Protein AF-A0A3N2N3B1-F1 (afdb_monomer_lite)

pLDDT: mean 75.05, std 18.94, range [26.5, 96.56]

Radius of gyration: 24.42 Å; chains: 1; bounding box: 73×41×67 Å

Secondary structure (DSSP, 8-state):
---HHHHHHHHHHHHHHH--TTT----TTTT-SHHHHHHHHHHHH-S-PPPHHHHHHHTTS-HHHHHHHIIIIIGGGHHHHHHHTT------HHHHHHHHHHHHHHHHH--S----HHHHHHHHHHH-S-HHHHHHHHHHHHHHSPP-HHHHHHT-GGGGGG----SSSS---SS-HHHHHHHHHHHHHHHHHTT--HHHHHHHHHHHHHHT--SSTTSGGG-HHHHHHHHHHHHHHHHTHHHHHHHHEEE-TTSTTSTTSPPEEEEPTTHHHH-SSHHHHHHHHHHTT---S-HHHHHHHHHHHHHHHTSSSSEE---TTT---

Sequence (325 aa):
MDSEKDKVTVKAILKRLTNGSNGFNIEQLRFSSAGFSKRYFFGILQKDEVPQKEFNRLINMSPDEMISEIQKKYLGCINSLILLCHTTSDKTPAQEESIVRMILYLASIYGDFAFNTIVFMQHLQRITDELNRREDVLYNLLVQSPLSNWVSFMFCRTHTDIFPIELKRDKRIFLTDEFMDKVQLLCQKKAIESHLSFDNIRTVYSNCCYNFKSDKEGEYDTLPAKKEIDCIMRKYIIEHFSDLLTYLYYKDDRYDRYDSGPIRYGITFPFNVLWDTWSDFITEAQNMGFVFQDTAKLNELGSLYDQCKNGVDSVQFDLKALDKE

Foldseek 3Di:
DDDPVNVVLVVVLVCVVPDPPDDDPPDPPQPVDPVSVVLSVVLSVDPDADDPVNLVVLLPDDLVVSLVCCVPPPVVNLSNLLVSLQDDDDDALSSLLSSLLSLLQSQAVVQPDDRQPQSSLVSLCRNDVDQVVSLVSVVVSLLPGQAHLRQLQCLQQVCCVSPPPVVDPDPDDNHDLVSSLVSLLVNLVRCVVVVHDPVSNLSSLVSNQNSLDDPDPPPSVVDPSNVSSLVSVLVVCLVCVVVCVLVQKDWDCVQVVPVPGFTKMAGDPPNLVNDLALVRSVVVSVVVVRDDDDVVLSVLVRVLNRCNNVHPRIDRHDRPSNDDD

Structure (mmCIF, N/CA/C/O backbone):
data_AF-A0A3N2N3B1-F1
#
_entry.id   AF-A0A3N2N3B1-F1
#
loop_
_atom_site.group_PDB
_atom_site.id
_atom_site.type_symbol
_atom_site.label_atom_id
_atom_site.label_alt_id
_atom_site.label_comp_id
_atom_site.label_asym_id
_atom_site.label_entity_id
_atom_site.label_seq_id
_atom_site.pdbx_PDB_ins_code
_atom_site.Cartn_x
_atom_site.Cartn_y
_atom_site.Cartn_z
_atom_site.occupancy
_atom_site.B_iso_or_equiv
_atom_site.auth_seq_id
_atom_site.auth_comp_id
_atom_site.auth_asym_id
_atom_site.auth_atom_id
_atom_site.pdbx_PDB_model_num
ATOM 1 N N . MET A 1 1 ? -47.243 -2.005 -2.905 1.00 36.91 1 MET A N 1
ATOM 2 C CA . MET A 1 1 ? -47.737 -2.402 -1.570 1.00 36.91 1 MET A CA 1
ATOM 3 C C . MET A 1 1 ? -46.607 -2.161 -0.586 1.00 36.91 1 MET A C 1
ATOM 5 O O . MET A 1 1 ? -45.805 -3.055 -0.364 1.00 36.91 1 MET A O 1
ATOM 9 N N . ASP A 1 2 ? -46.513 -0.933 -0.077 1.00 44.69 2 ASP A N 1
ATOM 10 C CA . ASP A 1 2 ? -45.591 -0.579 1.007 1.00 44.69 2 ASP A CA 1
ATOM 11 C C . ASP A 1 2 ? -46.136 -1.168 2.299 1.00 44.69 2 ASP A C 1
ATOM 13 O O . ASP A 1 2 ? -47.217 -0.769 2.744 1.00 44.69 2 ASP A O 1
ATOM 17 N N . SER A 1 3 ? -45.430 -2.129 2.891 1.00 48.03 3 SER A N 1
ATOM 18 C CA . S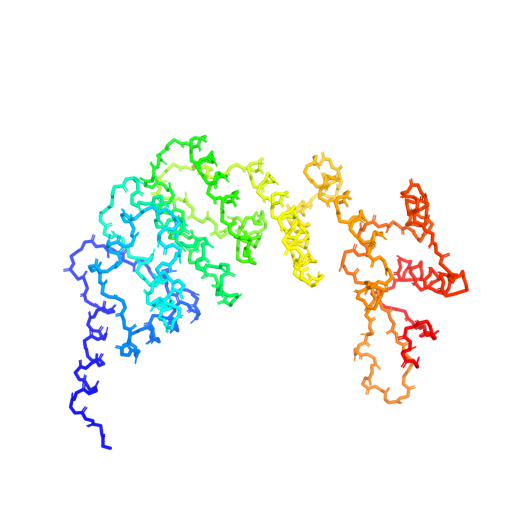ER A 1 3 ? -45.873 -2.685 4.161 1.00 48.03 3 SER A CA 1
ATOM 19 C C . SER A 1 3 ? -45.681 -1.639 5.266 1.00 48.03 3 SER A C 1
ATOM 21 O O . SER A 1 3 ? -44.676 -0.928 5.311 1.00 48.03 3 SER A O 1
ATOM 23 N N . GLU A 1 4 ? -46.633 -1.544 6.195 1.00 47.66 4 GLU A N 1
ATOM 24 C CA . GLU A 1 4 ? -46.544 -0.714 7.410 1.00 47.66 4 GLU A CA 1
ATOM 25 C C . GLU A 1 4 ? -45.197 -0.917 8.144 1.00 47.66 4 GLU A C 1
ATOM 27 O O . GLU A 1 4 ? -44.638 -0.004 8.751 1.00 47.66 4 GLU A O 1
ATOM 32 N N . LYS A 1 5 ? -44.638 -2.125 8.013 1.00 48.56 5 LYS A N 1
ATOM 33 C CA . LYS A 1 5 ? -43.353 -2.564 8.557 1.00 48.56 5 LYS A CA 1
ATOM 34 C C . LYS A 1 5 ? -42.161 -1.824 7.941 1.00 48.56 5 LYS A C 1
ATOM 36 O O . LYS A 1 5 ? -41.247 -1.440 8.669 1.00 48.56 5 LYS A O 1
ATOM 41 N N . ASP A 1 6 ? -42.188 -1.560 6.637 1.00 41.53 6 ASP A N 1
ATOM 42 C CA . ASP A 1 6 ? -41.130 -0.822 5.935 1.00 41.53 6 ASP A CA 1
ATOM 43 C C . ASP A 1 6 ? -41.135 0.654 6.353 1.00 41.53 6 ASP A C 1
ATOM 45 O O . ASP A 1 6 ? -40.087 1.241 6.624 1.00 41.53 6 ASP A O 1
ATOM 49 N N . LYS A 1 7 ? -42.326 1.236 6.545 1.00 41.69 7 LYS A N 1
ATOM 50 C CA . LYS A 1 7 ? -42.491 2.614 7.039 1.00 41.69 7 LYS A CA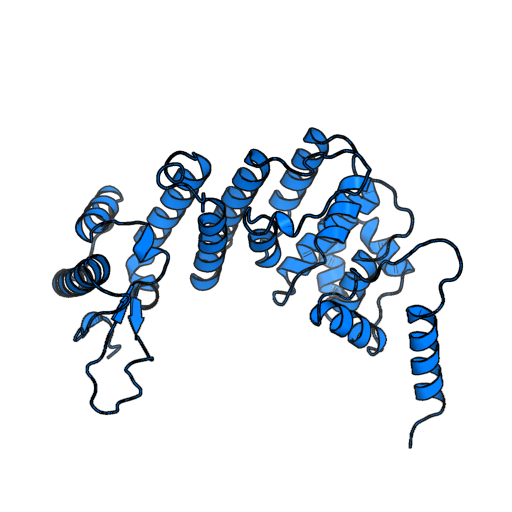 1
ATOM 51 C C . LYS A 1 7 ? -42.027 2.785 8.488 1.00 41.69 7 LYS A C 1
ATOM 53 O O . LYS A 1 7 ? -41.448 3.819 8.824 1.00 41.69 7 LYS A O 1
ATOM 58 N N . VAL A 1 8 ? -42.257 1.789 9.347 1.00 51.66 8 VAL A N 1
ATOM 59 C CA . VAL A 1 8 ? -41.765 1.780 10.737 1.00 51.66 8 VAL A CA 1
ATOM 60 C C . VAL A 1 8 ? -40.239 1.685 10.776 1.00 51.66 8 VAL A C 1
ATOM 62 O O . VAL A 1 8 ? -39.605 2.443 11.511 1.00 51.66 8 VAL A O 1
ATOM 65 N N . THR A 1 9 ? -39.646 0.827 9.943 1.00 52.19 9 THR A N 1
ATOM 66 C CA . THR A 1 9 ? -38.189 0.693 9.803 1.00 52.19 9 THR A CA 1
ATOM 67 C C . THR A 1 9 ? -37.565 2.010 9.341 1.00 52.19 9 THR A C 1
ATOM 69 O O . THR A 1 9 ? -36.700 2.549 10.028 1.00 52.19 9 THR A O 1
ATOM 72 N N . VAL A 1 10 ? -38.082 2.620 8.268 1.00 45.41 10 VAL A N 1
ATOM 73 C CA . VAL A 1 10 ? -37.600 3.919 7.760 1.00 45.41 10 VAL A CA 1
ATOM 74 C C . VAL A 1 10 ? -37.751 5.038 8.796 1.00 45.41 10 VAL A C 1
ATOM 76 O O . VAL A 1 10 ? -36.827 5.826 8.973 1.00 45.41 10 VAL A O 1
ATOM 79 N N . LYS A 1 11 ? -38.857 5.100 9.551 1.00 45.00 11 LYS A N 1
ATOM 80 C CA . LYS A 1 11 ? -39.022 6.086 10.638 1.00 45.00 11 LYS A CA 1
ATOM 81 C C . LYS A 1 11 ? -38.055 5.868 11.804 1.00 45.00 11 LYS A C 1
ATOM 83 O O . LYS A 1 11 ? -37.600 6.847 12.395 1.00 45.00 11 LYS A O 1
ATOM 88 N N . ALA A 1 12 ? -37.735 4.622 12.150 1.00 50.97 12 ALA A N 1
ATOM 89 C CA . ALA A 1 12 ? -36.765 4.312 13.200 1.00 50.97 12 ALA A CA 1
ATOM 90 C C . ALA A 1 12 ? -35.335 4.708 12.790 1.00 50.97 12 ALA A C 1
ATOM 92 O O . ALA A 1 12 ? -34.602 5.273 13.600 1.00 50.97 12 ALA A O 1
ATOM 93 N N . ILE A 1 13 ? -34.980 4.484 11.522 1.00 50.81 13 ILE A N 1
ATOM 94 C CA . ILE A 1 13 ? -33.728 4.934 10.892 1.00 50.81 13 ILE A CA 1
ATOM 95 C C . ILE A 1 13 ? -33.666 6.466 10.886 1.00 50.81 13 ILE A C 1
ATOM 97 O O . ILE A 1 13 ? -32.714 7.050 11.398 1.00 50.81 13 ILE A O 1
ATOM 101 N N . LEU A 1 14 ? -34.764 7.082 10.426 1.00 42.97 14 LEU A N 1
ATOM 102 C CA . LEU A 1 14 ? -35.177 8.479 10.589 1.00 42.97 14 LEU A CA 1
ATOM 103 C C . LEU A 1 14 ? -34.713 9.081 11.916 1.00 42.97 14 LEU A C 1
ATOM 105 O O . LEU A 1 14 ? -33.875 9.972 12.010 1.00 42.97 14 LEU A O 1
ATOM 109 N N . LYS A 1 15 ? -35.283 8.523 12.978 1.00 44.12 15 LYS A N 1
ATOM 110 C CA . LYS A 1 15 ? -35.151 9.016 14.342 1.00 44.12 15 LYS A CA 1
ATOM 111 C C . LYS A 1 15 ? -33.738 8.847 14.912 1.00 44.12 15 LYS A C 1
ATOM 113 O O . LYS A 1 15 ? -33.313 9.713 15.670 1.00 44.12 15 LYS A O 1
ATOM 118 N N . ARG A 1 16 ? -33.008 7.780 14.551 1.00 47.28 16 ARG A N 1
ATOM 119 C CA . ARG A 1 16 ? -31.593 7.582 14.941 1.00 47.28 16 ARG A CA 1
ATOM 120 C C . ARG A 1 16 ? -30.667 8.601 14.276 1.00 47.28 16 ARG A C 1
ATOM 122 O O . ARG A 1 16 ? -29.696 9.020 14.893 1.00 47.28 16 ARG A O 1
ATOM 129 N N . LEU A 1 17 ? -30.987 9.003 13.046 1.00 42.75 17 LEU A N 1
ATOM 130 C CA . LEU A 1 17 ? -30.244 10.012 12.293 1.00 42.75 17 LEU A CA 1
ATOM 131 C C . LEU A 1 17 ? -30.494 11.439 12.796 1.00 42.75 17 LEU A C 1
ATOM 133 O O . LEU A 1 17 ? -29.599 12.272 12.698 1.00 42.75 17 LEU A O 1
ATOM 137 N N . THR A 1 18 ? -31.693 11.733 13.314 1.00 38.84 18 THR A N 1
ATOM 138 C CA . THR A 1 18 ? -32.108 13.120 13.585 1.00 38.84 18 THR A CA 1
ATOM 139 C C . THR A 1 18 ? -32.305 13.477 15.056 1.00 38.84 18 THR A C 1
ATOM 141 O O . THR A 1 18 ? -32.327 14.663 15.360 1.00 38.84 18 THR A O 1
ATOM 144 N N . ASN A 1 19 ? -32.455 12.519 15.980 1.00 32.31 19 ASN A N 1
ATOM 145 C CA . ASN A 1 19 ? -32.748 12.815 17.388 1.00 32.31 19 ASN A CA 1
ATOM 146 C C . ASN A 1 19 ? -31.858 12.034 18.364 1.00 32.31 19 ASN A C 1
ATOM 148 O O . ASN A 1 19 ? -32.218 10.968 18.862 1.00 32.31 19 ASN A O 1
ATOM 152 N N . GLY A 1 20 ? -30.735 12.663 18.707 1.00 31.89 20 GLY A N 1
ATOM 153 C CA . GLY A 1 20 ? -29.986 12.464 19.943 1.00 31.89 20 GLY A CA 1
ATOM 154 C C . GLY A 1 20 ? -29.837 13.797 20.676 1.00 31.89 20 GLY A C 1
ATOM 155 O O . GLY A 1 20 ? -28.727 14.276 20.882 1.00 31.89 20 GLY A O 1
ATOM 156 N N . SER A 1 21 ? -30.955 14.429 21.043 1.00 34.97 21 SER A N 1
ATOM 157 C CA . SER A 1 21 ? -30.978 15.520 22.019 1.00 34.97 21 SER A CA 1
ATOM 158 C C . SER A 1 21 ? -30.614 14.954 23.395 1.00 34.97 21 SER A C 1
ATOM 160 O O . SER A 1 21 ? -31.493 14.553 24.152 1.00 34.97 21 SER A O 1
ATOM 162 N N . ASN A 1 22 ? -29.309 14.806 23.629 1.00 32.44 22 ASN A N 1
ATOM 163 C CA . ASN A 1 22 ? -28.600 14.890 24.906 1.00 32.44 22 ASN A CA 1
ATOM 164 C C . ASN A 1 22 ? -27.098 14.693 24.628 1.00 32.44 22 ASN A C 1
ATOM 166 O O . ASN A 1 22 ? -26.571 13.588 24.699 1.00 32.44 22 ASN A O 1
ATOM 170 N N . GLY A 1 23 ? -26.408 15.791 24.308 1.00 29.89 23 GLY A N 1
ATOM 171 C CA . GLY A 1 23 ? -25.015 15.962 24.730 1.00 29.89 23 GLY A CA 1
ATOM 172 C C . GLY A 1 23 ? -23.875 15.451 23.848 1.00 29.89 23 GLY A C 1
ATOM 173 O O . GLY A 1 23 ? -22.756 15.446 24.343 1.00 29.89 23 GLY A O 1
ATOM 174 N N . PHE A 1 24 ? -24.073 15.101 22.575 1.00 26.50 24 PHE A N 1
ATOM 175 C CA . PHE A 1 24 ? -22.950 15.044 21.627 1.00 26.50 24 PHE A CA 1
ATOM 176 C C . PHE A 1 24 ? -23.334 15.698 20.302 1.00 26.50 24 PHE A C 1
ATOM 178 O O . PHE A 1 24 ? -24.123 15.165 19.525 1.00 26.50 24 PHE A O 1
ATOM 185 N N . ASN A 1 25 ? -22.754 16.875 20.066 1.00 30.77 25 ASN A N 1
ATOM 186 C CA . ASN A 1 25 ? -22.719 17.535 18.769 1.00 30.77 25 ASN A CA 1
ATOM 187 C C . ASN A 1 25 ? -21.998 16.590 17.794 1.00 30.77 25 ASN A C 1
ATOM 189 O O . ASN A 1 25 ? -20.770 16.545 17.744 1.00 30.77 25 ASN A O 1
ATOM 193 N N . ILE A 1 26 ? -22.752 15.785 17.045 1.00 37.00 26 ILE A N 1
ATOM 194 C CA . ILE A 1 26 ? -22.232 15.138 15.842 1.00 37.00 26 ILE A CA 1
ATOM 195 C C . ILE A 1 26 ? -22.179 16.254 14.803 1.00 37.00 26 ILE A C 1
ATOM 197 O O . ILE A 1 26 ? -23.114 16.455 14.031 1.00 37.00 26 ILE A O 1
ATOM 201 N N . GLU A 1 27 ? -21.115 17.055 14.877 1.00 33.03 27 GLU A N 1
ATOM 202 C CA . GLU A 1 27 ? -20.821 18.089 13.896 1.00 33.03 27 GLU A CA 1
ATOM 203 C C . GLU A 1 27 ? -20.928 17.506 12.486 1.00 33.03 27 GLU A C 1
ATOM 205 O O . GLU A 1 27 ? -20.547 16.360 12.218 1.00 33.03 27 GLU A O 1
ATOM 210 N N . GLN A 1 28 ? -21.445 18.344 11.593 1.00 33.09 28 GLN A N 1
ATOM 211 C CA . GLN A 1 28 ? -21.777 18.137 10.181 1.00 33.09 28 GLN A CA 1
ATOM 212 C C . GLN A 1 28 ? -20.641 17.557 9.302 1.00 33.09 28 GLN A C 1
ATOM 214 O O . GLN A 1 28 ? -20.809 17.401 8.097 1.00 33.09 28 GLN A O 1
ATOM 219 N N . LEU A 1 29 ? -19.502 17.183 9.884 1.00 34.59 29 LEU A N 1
ATOM 220 C CA . LEU A 1 29 ? -18.301 16.679 9.224 1.00 34.59 29 LEU A CA 1
ATOM 221 C C . LEU A 1 29 ? -18.256 15.147 9.067 1.00 34.59 29 LEU A C 1
ATOM 223 O O . LEU A 1 29 ? -17.452 14.648 8.280 1.00 34.59 29 LEU A O 1
ATOM 227 N N . ARG A 1 30 ? -19.110 14.370 9.757 1.00 40.94 30 ARG A N 1
ATOM 228 C CA . ARG A 1 30 ? -19.047 12.885 9.720 1.00 40.94 30 ARG A CA 1
ATOM 229 C C . ARG A 1 30 ? -19.786 12.218 8.551 1.00 40.94 30 ARG A C 1
ATOM 231 O O . ARG A 1 30 ? -19.538 11.048 8.281 1.00 40.94 30 ARG A O 1
ATOM 238 N N . PHE A 1 31 ? -20.621 12.954 7.815 1.00 40.06 31 PHE A N 1
ATOM 239 C CA . PHE A 1 31 ? -21.282 12.487 6.582 1.00 40.06 31 PHE A CA 1
ATOM 240 C C . PHE A 1 31 ? -20.632 13.044 5.301 1.00 40.06 31 PHE A C 1
ATOM 242 O O . PHE A 1 31 ? -21.231 13.005 4.230 1.00 40.06 31 PHE A O 1
ATOM 249 N N . SER A 1 32 ? -19.403 13.562 5.393 1.00 37.28 32 SER A N 1
ATOM 250 C CA . SER A 1 32 ? -18.708 14.260 4.299 1.00 37.28 32 SER A CA 1
ATOM 251 C C . SER A 1 32 ? -18.259 13.363 3.138 1.00 37.28 32 SER A C 1
ATOM 253 O O . SER A 1 32 ? -17.857 13.881 2.101 1.00 37.28 32 SER A O 1
ATOM 255 N N . SER A 1 33 ? -18.364 12.032 3.258 1.00 43.69 33 SER A N 1
ATOM 256 C CA . SER A 1 33 ? -18.131 11.122 2.131 1.00 43.69 33 SER A CA 1
ATOM 257 C C . SER A 1 33 ? -19.405 10.374 1.748 1.00 43.69 33 SER A C 1
ATOM 259 O O . SER A 1 33 ? -20.047 9.720 2.576 1.00 43.69 33 SER A O 1
ATOM 261 N N . ALA A 1 34 ? -19.735 10.403 0.454 1.00 40.59 34 ALA A N 1
ATOM 262 C CA . ALA A 1 34 ? -20.830 9.623 -0.122 1.00 40.59 34 ALA A CA 1
ATOM 263 C C . ALA A 1 34 ? -20.726 8.124 0.237 1.00 40.59 34 ALA A C 1
ATOM 265 O O . ALA A 1 34 ? -21.741 7.454 0.420 1.00 40.59 34 ALA A O 1
ATOM 266 N N . GLY A 1 35 ? -19.502 7.612 0.421 1.00 45.25 35 GLY A N 1
ATOM 267 C CA . GLY A 1 35 ? -19.234 6.238 0.846 1.00 45.25 35 GLY A CA 1
ATOM 268 C C . GLY A 1 35 ? -19.636 5.920 2.292 1.00 45.25 35 GLY A C 1
ATOM 269 O O . GLY A 1 35 ? -20.100 4.813 2.554 1.00 45.25 35 GLY A O 1
ATOM 270 N N . PHE A 1 36 ? -19.493 6.846 3.249 1.00 49.19 36 PHE A N 1
ATOM 271 C CA . PHE A 1 36 ? -19.930 6.621 4.637 1.00 49.19 36 PHE A CA 1
ATOM 272 C C . PHE A 1 36 ? -21.457 6.616 4.750 1.00 49.19 36 PHE A C 1
ATOM 274 O O . PHE A 1 36 ? -22.029 5.683 5.309 1.00 49.19 36 PHE A O 1
ATOM 281 N N . SER A 1 37 ? -22.119 7.599 4.137 1.00 49.12 37 SER A N 1
ATOM 282 C CA . SER A 1 37 ? -23.582 7.675 4.100 1.00 49.12 37 SER A CA 1
ATOM 283 C C . SER A 1 37 ? -24.170 6.428 3.440 1.00 49.12 37 SER A C 1
ATOM 285 O O . SER A 1 37 ? -25.040 5.780 4.014 1.00 49.12 37 SER A O 1
ATOM 287 N N . LYS A 1 38 ? -23.621 6.004 2.293 1.00 47.62 38 LYS A N 1
ATOM 288 C CA . LYS A 1 38 ? -24.011 4.758 1.622 1.00 47.62 38 LYS A CA 1
ATOM 289 C C . LYS A 1 38 ? -23.845 3.539 2.544 1.00 47.62 38 LYS A C 1
ATOM 291 O O . LYS A 1 38 ? -24.793 2.780 2.685 1.00 47.62 38 LYS A O 1
ATOM 296 N N . ARG A 1 39 ? -22.707 3.378 3.235 1.00 52.38 39 ARG A N 1
ATOM 297 C CA . ARG A 1 39 ? -22.464 2.272 4.192 1.00 52.38 39 ARG A CA 1
ATOM 298 C C . ARG A 1 39 ? -23.444 2.258 5.363 1.00 52.38 39 ARG A C 1
ATOM 300 O O . ARG A 1 39 ? -23.968 1.200 5.694 1.00 52.38 39 ARG A O 1
ATOM 307 N N . TYR A 1 40 ? -23.722 3.421 5.947 1.00 54.22 40 TYR A N 1
ATOM 308 C CA . TYR A 1 40 ? -24.698 3.559 7.026 1.00 54.22 40 TYR A CA 1
ATOM 309 C C . TYR A 1 40 ? -26.104 3.161 6.559 1.00 54.22 40 TYR A C 1
ATOM 311 O O . TYR A 1 40 ? -26.772 2.376 7.225 1.00 54.22 40 TYR A O 1
ATOM 319 N N . PHE A 1 41 ? -26.524 3.618 5.374 1.00 51.72 41 PHE A N 1
ATOM 320 C CA . PHE A 1 41 ? -27.812 3.243 4.790 1.00 51.72 41 PHE A CA 1
ATOM 321 C C . PHE A 1 41 ? -27.881 1.757 4.402 1.00 51.72 41 PHE A C 1
ATOM 323 O O . PHE A 1 41 ? -28.886 1.118 4.685 1.00 51.72 41 PHE A O 1
ATOM 330 N N . PHE A 1 42 ? -26.834 1.173 3.811 1.00 47.94 42 PHE A N 1
ATOM 331 C CA . PHE A 1 42 ? -26.833 -0.247 3.437 1.00 47.94 42 PHE A CA 1
ATOM 332 C C . PHE A 1 42 ? -26.760 -1.189 4.642 1.00 47.94 42 PHE A C 1
ATOM 334 O O . PHE A 1 42 ? -27.475 -2.185 4.648 1.00 47.94 42 PHE A O 1
ATOM 341 N N . GLY A 1 43 ? -25.959 -0.876 5.666 1.00 52.03 43 GLY A N 1
ATOM 342 C CA . GLY A 1 43 ? -25.874 -1.696 6.880 1.00 52.03 43 GLY A CA 1
ATOM 343 C C . GLY A 1 43 ? -27.205 -1.765 7.626 1.00 52.03 43 GLY A C 1
ATOM 344 O O . GLY A 1 43 ? -27.618 -2.833 8.049 1.00 52.03 43 GLY A O 1
ATOM 345 N N . ILE A 1 44 ? -27.920 -0.643 7.667 1.00 50.81 44 ILE A N 1
ATOM 346 C CA . ILE A 1 44 ? -29.265 -0.537 8.236 1.00 50.81 44 ILE A CA 1
ATOM 347 C C . ILE A 1 44 ? -30.336 -1.292 7.423 1.00 50.81 44 ILE A C 1
ATOM 349 O O . ILE A 1 44 ? -31.361 -1.706 7.967 1.00 50.81 44 ILE A O 1
ATOM 353 N N . LEU A 1 45 ? -30.149 -1.420 6.106 1.00 47.47 45 LEU A N 1
ATOM 354 C CA . LEU A 1 45 ? -31.105 -2.074 5.204 1.00 47.47 45 LEU A CA 1
ATOM 355 C C . LEU A 1 45 ? -30.876 -3.591 5.081 1.00 47.47 45 LEU A C 1
ATOM 357 O O . LEU A 1 45 ? -31.718 -4.286 4.509 1.00 47.47 45 LEU A O 1
ATOM 361 N N . GLN A 1 46 ? -29.767 -4.121 5.606 1.00 50.53 46 GLN A N 1
ATOM 362 C CA . GLN A 1 46 ? -29.467 -5.552 5.592 1.00 50.53 46 GLN A CA 1
ATOM 363 C C . GLN A 1 46 ? -30.025 -6.234 6.850 1.00 50.53 46 GLN A C 1
ATOM 365 O O . GLN A 1 46 ? -29.845 -5.768 7.967 1.00 50.53 46 GLN A O 1
ATOM 370 N N . LYS A 1 47 ? -30.704 -7.375 6.672 1.00 50.19 47 LYS A N 1
ATOM 371 C CA . LYS A 1 47 ? -31.271 -8.196 7.763 1.00 50.19 47 LYS A CA 1
ATOM 372 C C . LYS A 1 47 ? -30.212 -8.900 8.633 1.00 50.19 47 LYS A C 1
ATOM 374 O O . LYS A 1 47 ? -30.585 -9.544 9.608 1.00 50.19 47 LYS A O 1
ATOM 379 N N . ASP A 1 48 ? -28.932 -8.737 8.304 1.00 58.12 48 ASP A N 1
ATOM 380 C CA . ASP A 1 48 ? -27.788 -9.447 8.883 1.00 58.12 48 ASP A CA 1
ATOM 381 C C . ASP A 1 48 ? -26.866 -8.487 9.664 1.00 58.12 48 ASP A C 1
ATOM 383 O O . ASP A 1 48 ? -25.653 -8.437 9.456 1.00 58.12 48 ASP A O 1
ATOM 387 N N . GLU A 1 49 ? -27.444 -7.669 10.550 1.00 71.44 49 GLU A N 1
ATOM 388 C CA . GLU A 1 49 ? -26.671 -6.816 11.461 1.00 71.44 49 GLU A CA 1
ATOM 389 C C . GLU A 1 49 ? -25.981 -7.659 12.549 1.00 71.44 49 GLU A C 1
ATOM 391 O O . GLU A 1 49 ? -26.602 -8.505 13.196 1.00 71.44 49 GLU A O 1
ATOM 396 N N . VAL A 1 50 ? -24.700 -7.385 12.810 1.00 80.88 50 VAL A N 1
ATOM 397 C CA . VAL A 1 50 ? -23.979 -7.938 13.959 1.00 80.88 50 VAL A CA 1
ATOM 398 C C . VAL A 1 50 ? -24.504 -7.268 15.233 1.00 80.88 50 VAL A C 1
ATOM 400 O O . VAL A 1 50 ? -24.419 -6.046 15.369 1.00 80.88 50 VAL A O 1
ATOM 403 N N . PRO A 1 51 ? -25.024 -8.025 16.216 1.00 83.12 51 PRO A N 1
ATOM 404 C CA . PRO A 1 51 ? -25.481 -7.433 17.468 1.00 83.12 51 PRO A CA 1
ATOM 405 C C . PRO A 1 51 ? -24.325 -6.803 18.256 1.00 83.12 51 PRO A C 1
ATOM 407 O O . PRO A 1 51 ? -23.238 -7.374 18.341 1.00 83.12 51 PRO A O 1
ATOM 410 N N . GLN A 1 52 ? -24.581 -5.697 18.968 1.00 82.44 52 GLN A N 1
ATOM 411 C CA . GLN A 1 52 ? -23.580 -5.053 19.840 1.00 82.44 52 GLN A CA 1
ATOM 412 C C . GLN A 1 52 ? -22.955 -6.030 20.852 1.00 82.44 52 GLN A C 1
ATOM 414 O O . GLN A 1 52 ? -21.776 -5.918 21.178 1.00 82.44 52 GLN A O 1
ATOM 419 N N . LYS A 1 53 ? -23.735 -7.001 21.350 1.00 85.44 53 LYS A N 1
ATOM 420 C CA . LYS A 1 53 ? -23.245 -8.052 22.255 1.00 85.44 53 LYS A CA 1
ATOM 421 C C . LYS A 1 53 ? -22.190 -8.938 21.583 1.00 85.44 53 LYS A C 1
ATOM 423 O O . LYS A 1 53 ? -21.195 -9.261 22.222 1.00 85.44 53 LYS A O 1
ATOM 428 N N . GLU A 1 54 ? -22.389 -9.293 20.316 1.00 90.94 54 GLU A N 1
ATOM 429 C CA . GLU A 1 54 ? -21.427 -10.087 19.546 1.00 90.94 54 GLU A CA 1
ATOM 430 C C . GLU A 1 54 ? -20.181 -9.276 19.203 1.00 90.94 54 GLU A C 1
ATOM 432 O O . GLU A 1 54 ? -19.072 -9.774 19.358 1.00 90.94 54 GLU A O 1
ATOM 437 N N . PHE A 1 55 ? -20.331 -8.001 18.843 1.00 91.06 55 PHE A N 1
ATOM 438 C CA . PHE A 1 55 ? -19.180 -7.117 18.664 1.00 91.06 55 PHE A CA 1
ATOM 439 C C . PHE A 1 55 ? -18.365 -6.963 19.952 1.00 91.06 55 PHE A C 1
ATOM 441 O O . PHE A 1 55 ? -17.148 -7.124 19.940 1.00 91.06 55 PHE A O 1
ATOM 448 N N . ASN A 1 56 ? -19.035 -6.740 21.087 1.00 91.19 56 ASN A N 1
ATOM 449 C CA . ASN A 1 56 ? -18.374 -6.703 22.388 1.00 91.19 56 ASN A CA 1
ATOM 450 C C . ASN A 1 56 ? -17.686 -8.042 22.707 1.00 91.19 56 ASN A C 1
ATOM 452 O O . ASN A 1 56 ? -16.629 -8.036 23.325 1.00 91.19 56 ASN A O 1
ATOM 456 N N . ARG A 1 57 ? -18.244 -9.187 22.293 1.00 94.69 57 ARG A N 1
ATOM 457 C CA . ARG A 1 57 ? -17.572 -10.489 22.423 1.00 94.69 57 ARG A CA 1
ATOM 458 C C . ARG A 1 57 ? -16.282 -10.520 21.597 1.00 94.69 57 ARG A C 1
ATOM 460 O O . ARG A 1 57 ? -15.252 -10.889 22.145 1.00 94.69 57 ARG A O 1
ATOM 467 N N . LEU A 1 58 ? -16.331 -10.098 20.331 1.00 94.94 58 LEU A N 1
ATOM 468 C CA . LEU A 1 58 ? -15.181 -10.093 19.417 1.00 94.94 58 LEU A CA 1
ATOM 469 C C . LEU A 1 58 ? -14.015 -9.238 19.933 1.00 94.94 58 LEU A C 1
ATOM 471 O O . LEU A 1 58 ? -12.885 -9.706 19.947 1.00 94.94 58 LEU A O 1
ATOM 475 N N . ILE A 1 59 ? -14.276 -8.019 20.415 1.00 94.38 59 ILE A N 1
ATOM 476 C CA . ILE A 1 59 ? -13.216 -7.106 20.898 1.00 94.38 59 ILE A CA 1
ATOM 477 C C . ILE A 1 59 ? -12.619 -7.501 22.263 1.00 94.38 59 ILE A C 1
ATOM 479 O O . ILE A 1 59 ? -11.759 -6.795 22.777 1.00 94.38 59 ILE A O 1
ATOM 483 N N . ASN A 1 60 ? -13.112 -8.579 22.882 1.00 94.94 60 ASN A N 1
ATOM 484 C CA . ASN A 1 60 ? -12.542 -9.166 24.099 1.00 94.94 60 ASN A CA 1
ATOM 485 C C . ASN A 1 60 ? -11.842 -10.513 23.824 1.00 94.94 60 ASN A C 1
ATOM 487 O O . ASN A 1 60 ? -11.390 -11.161 24.765 1.00 94.94 60 ASN A O 1
ATOM 491 N N . MET A 1 61 ? -11.786 -10.960 22.565 1.00 96.00 61 MET A N 1
ATOM 492 C CA . MET A 1 61 ? -11.054 -12.164 22.166 1.00 96.00 61 MET A CA 1
ATOM 493 C C . MET A 1 61 ? -9.565 -11.886 21.988 1.00 96.00 61 MET A C 1
ATOM 495 O O . MET A 1 61 ? -9.145 -10.738 21.839 1.00 96.00 61 MET A O 1
ATOM 499 N N . SER A 1 62 ? -8.771 -12.956 21.926 1.00 94.38 62 SER A N 1
ATOM 500 C CA . SER A 1 62 ? -7.418 -12.841 21.387 1.00 94.38 62 SER A CA 1
ATOM 501 C C . SER A 1 62 ? -7.450 -12.433 19.899 1.00 94.38 62 SER A C 1
ATOM 503 O O . SER A 1 62 ? -8.446 -12.690 19.209 1.00 94.38 62 SER A O 1
ATOM 505 N N . PRO A 1 63 ? -6.377 -11.812 19.369 1.00 92.75 63 PRO A N 1
ATOM 506 C CA . PRO A 1 63 ? -6.329 -11.381 17.970 1.00 92.75 63 PRO A CA 1
ATOM 507 C C . PRO A 1 63 ? -6.634 -12.504 16.966 1.00 92.75 63 PRO A C 1
ATOM 509 O O . PRO A 1 63 ? -7.435 -12.306 16.052 1.00 92.75 63 PRO A O 1
ATOM 512 N N . ASP A 1 64 ? -6.058 -13.690 17.169 1.00 94.31 64 ASP A N 1
ATOM 513 C CA . ASP A 1 64 ? -6.231 -14.832 16.264 1.00 94.31 64 ASP A CA 1
ATOM 514 C C . ASP A 1 64 ? -7.665 -15.378 16.298 1.00 94.31 64 ASP A C 1
ATOM 516 O O . ASP A 1 64 ? -8.244 -15.697 15.257 1.00 94.31 64 ASP A O 1
ATOM 520 N N . GLU A 1 65 ? -8.279 -15.440 17.482 1.00 96.56 65 GLU A N 1
ATOM 521 C CA . GLU A 1 65 ? -9.675 -15.861 17.638 1.00 96.56 65 GLU A CA 1
ATOM 522 C C . GLU A 1 65 ? -10.643 -14.866 16.997 1.00 96.56 65 GLU A C 1
ATOM 524 O O . GLU A 1 65 ? -11.571 -15.281 16.300 1.00 96.56 65 GLU A O 1
ATOM 529 N N . MET A 1 66 ? -10.407 -13.562 17.184 1.00 95.69 66 MET A N 1
ATOM 530 C CA . MET A 1 66 ? -11.199 -12.503 16.559 1.00 95.69 66 MET A CA 1
ATOM 531 C C . MET A 1 66 ? -11.171 -12.639 15.032 1.00 95.69 66 MET A C 1
ATOM 533 O O . MET A 1 66 ? -12.227 -12.656 14.397 1.00 95.69 66 MET A O 1
ATOM 537 N N . ILE A 1 67 ? -9.978 -12.779 14.442 1.00 94.31 67 ILE A N 1
ATOM 538 C CA . ILE A 1 67 ? -9.805 -12.958 12.994 1.00 94.31 67 ILE A CA 1
ATOM 539 C C . ILE A 1 67 ? -10.503 -14.240 12.526 1.00 94.31 67 ILE A C 1
ATOM 541 O O . ILE A 1 67 ? -11.276 -14.205 11.565 1.00 94.31 67 ILE A O 1
ATOM 545 N N . SER A 1 68 ? -10.299 -15.356 13.233 1.00 95.25 68 SER A N 1
ATOM 546 C CA . SER A 1 68 ? -10.915 -16.643 12.893 1.00 95.25 68 SER A CA 1
ATOM 547 C C . SER A 1 68 ? -12.445 -16.576 12.902 1.00 95.25 68 SER A C 1
ATOM 549 O O . SER A 1 68 ? -13.100 -17.097 11.997 1.00 95.25 68 SER A O 1
ATOM 551 N N . GLU A 1 69 ? -13.039 -15.922 13.903 1.00 95.38 69 GLU A N 1
ATOM 552 C CA . GLU A 1 69 ? -14.491 -15.759 14.002 1.00 95.38 69 GLU A CA 1
ATOM 553 C C . GLU A 1 69 ? -15.039 -14.843 12.901 1.00 95.38 69 GLU A C 1
ATOM 555 O O . GLU A 1 69 ? -16.083 -15.162 12.324 1.00 95.38 69 GLU A O 1
ATOM 560 N N . ILE A 1 70 ? -14.338 -13.755 12.555 1.00 92.31 70 ILE A N 1
ATOM 561 C CA . ILE A 1 70 ? -14.741 -12.879 11.444 1.00 92.31 70 ILE A CA 1
ATOM 562 C C . ILE A 1 70 ? -14.770 -13.661 10.128 1.00 92.31 70 ILE A C 1
ATOM 564 O O . ILE A 1 70 ? -15.781 -13.622 9.425 1.00 92.31 70 ILE A O 1
ATOM 568 N N . GLN A 1 71 ? -13.719 -14.429 9.831 1.00 92.25 71 GLN A N 1
ATOM 569 C CA . GLN A 1 71 ? -13.637 -15.244 8.614 1.00 92.25 71 GLN A CA 1
ATOM 570 C C . GLN A 1 71 ? -14.732 -16.309 8.539 1.00 92.25 71 GLN A C 1
ATOM 572 O O . GLN A 1 71 ? -15.298 -16.548 7.476 1.00 92.25 71 GLN A O 1
ATOM 577 N N . LYS A 1 72 ? -15.043 -16.959 9.663 1.00 92.81 72 LYS A N 1
ATOM 578 C CA . LYS A 1 72 ? -16.005 -18.068 9.691 1.00 92.81 72 LYS A CA 1
ATOM 579 C C . LYS A 1 72 ? -17.458 -17.608 9.660 1.00 92.81 72 LYS A C 1
ATOM 581 O O . LYS A 1 72 ? -18.288 -18.299 9.079 1.00 92.81 72 LYS A O 1
ATOM 586 N N . LYS A 1 73 ? -17.784 -16.505 10.339 1.00 90.62 73 LYS A N 1
ATOM 587 C CA . LYS A 1 73 ? -19.180 -16.139 10.636 1.00 90.62 73 LYS A CA 1
ATOM 588 C C . LYS A 1 73 ? -19.603 -14.791 10.082 1.00 90.62 73 LYS A C 1
ATOM 590 O O . LYS A 1 73 ? -20.786 -14.613 9.817 1.00 90.62 73 LYS A O 1
ATOM 595 N N . TYR A 1 74 ? -18.672 -13.852 9.918 1.00 88.00 74 TYR A N 1
ATOM 596 C CA . TYR A 1 74 ? -19.024 -12.448 9.717 1.00 88.00 74 TYR A CA 1
ATOM 597 C C . TYR A 1 74 ? -18.562 -11.849 8.382 1.00 88.00 74 TYR A C 1
ATOM 599 O O . TYR A 1 74 ? -18.790 -10.663 8.150 1.00 88.00 74 TYR A O 1
ATOM 607 N N . LEU A 1 75 ? -17.998 -12.647 7.463 1.00 84.00 75 LEU A N 1
ATOM 608 C CA . LEU A 1 75 ? -17.646 -12.179 6.111 1.00 84.00 75 LEU A CA 1
ATOM 609 C C . LEU A 1 75 ? -18.854 -11.596 5.357 1.00 84.00 75 LEU A C 1
ATOM 611 O O . LEU A 1 75 ? -18.736 -10.557 4.712 1.00 84.00 75 LEU A O 1
ATOM 615 N N . GLY A 1 76 ? -20.031 -12.217 5.484 1.00 78.62 76 GLY A N 1
ATOM 616 C CA . GLY A 1 76 ? -21.266 -11.748 4.840 1.00 78.62 76 GLY A CA 1
ATOM 617 C C . GLY A 1 76 ? -21.837 -10.446 5.417 1.00 78.62 76 GLY A C 1
ATOM 618 O O . GLY A 1 76 ? -22.686 -9.823 4.789 1.00 78.62 76 GLY A O 1
ATOM 619 N N . CYS A 1 77 ? -21.360 -10.008 6.586 1.00 79.38 77 CYS A N 1
ATOM 620 C CA . CYS A 1 77 ? -21.855 -8.830 7.300 1.00 79.38 77 CYS A CA 1
ATOM 621 C C . CYS A 1 77 ? -20.722 -7.874 7.719 1.00 79.38 77 CYS A C 1
ATOM 623 O O . CYS A 1 77 ? -20.851 -7.138 8.702 1.00 79.38 77 CYS A O 1
ATOM 625 N N . ILE A 1 78 ? -19.617 -7.844 6.960 1.00 80.62 78 ILE A N 1
ATOM 626 C CA . ILE A 1 78 ? -18.460 -6.958 7.199 1.00 80.62 78 ILE A CA 1
ATOM 627 C C . ILE A 1 78 ? -18.890 -5.496 7.369 1.00 80.62 78 ILE A C 1
ATOM 629 O O . ILE A 1 78 ? -18.404 -4.817 8.269 1.00 80.62 78 ILE A O 1
ATOM 633 N N . ASN A 1 79 ? -19.855 -5.016 6.578 1.00 76.38 79 ASN A N 1
ATOM 634 C CA . ASN A 1 79 ? -20.362 -3.644 6.684 1.00 76.38 79 ASN A CA 1
ATOM 635 C C . ASN A 1 79 ? -20.922 -3.318 8.078 1.00 76.38 79 ASN A C 1
ATOM 637 O O . ASN A 1 79 ? -20.732 -2.207 8.570 1.00 76.38 79 ASN A O 1
ATOM 641 N N . SER A 1 80 ? -21.571 -4.282 8.736 1.00 77.88 80 SER A N 1
ATOM 642 C CA . SER A 1 80 ? -22.085 -4.101 10.094 1.00 77.88 80 SER A CA 1
ATOM 643 C C . SER A 1 80 ? -20.948 -4.003 11.117 1.00 77.88 80 SER A C 1
ATOM 645 O O . SER A 1 80 ? -20.968 -3.111 11.964 1.00 77.88 80 SER A O 1
ATOM 647 N N . LEU A 1 81 ? -19.902 -4.831 10.988 1.00 84.56 81 LEU A N 1
ATOM 648 C CA . LEU A 1 81 ? -18.700 -4.722 11.824 1.00 84.56 81 LEU A CA 1
ATOM 649 C C . LEU A 1 81 ? -17.985 -3.382 11.627 1.00 84.56 81 LEU A C 1
ATOM 651 O O . LEU A 1 81 ? -17.640 -2.731 12.610 1.00 84.56 81 LEU A O 1
ATOM 655 N N . ILE A 1 82 ? -17.831 -2.934 10.375 1.00 80.38 82 ILE A N 1
ATOM 656 C CA . ILE A 1 82 ? -17.260 -1.620 10.055 1.00 80.38 82 ILE A CA 1
ATOM 657 C C . ILE A 1 82 ? -18.041 -0.525 10.787 1.00 80.38 82 ILE A C 1
ATOM 659 O O . ILE A 1 82 ? -17.430 0.325 11.429 1.00 80.38 82 ILE A O 1
ATOM 663 N N . LEU A 1 83 ? -19.376 -0.538 10.735 1.00 77.75 83 LEU A N 1
ATOM 664 C CA . LEU A 1 83 ? -20.202 0.456 11.429 1.00 77.75 83 LEU A CA 1
ATOM 665 C C . LEU A 1 83 ? -20.006 0.424 12.949 1.00 77.75 83 LEU A C 1
ATOM 667 O O . LEU A 1 83 ? -19.904 1.482 13.567 1.00 77.75 83 LEU A O 1
ATOM 671 N N . LEU A 1 84 ? -19.904 -0.762 13.550 1.00 82.44 84 LEU A N 1
ATOM 672 C CA . LEU A 1 84 ? -19.685 -0.915 14.992 1.00 82.44 84 LEU A CA 1
ATOM 673 C C . LEU A 1 84 ? -18.302 -0.420 15.423 1.00 82.44 84 LEU A C 1
ATOM 675 O O . LEU A 1 84 ? -18.202 0.252 16.450 1.00 82.44 84 LEU A O 1
ATOM 679 N N . CYS A 1 85 ? -17.273 -0.620 14.598 1.00 84.69 85 CYS A N 1
ATOM 680 C CA . CYS A 1 85 ? -15.963 0.011 14.771 1.00 84.69 85 CYS A CA 1
ATOM 681 C C . CYS A 1 85 ? -16.010 1.544 14.702 1.00 84.69 85 CYS A C 1
ATOM 683 O O . CYS A 1 85 ? -15.030 2.167 15.073 1.00 84.69 85 CYS A O 1
ATOM 685 N N . HIS A 1 86 ? -17.102 2.163 14.231 1.00 76.75 86 HIS A N 1
ATOM 686 C CA . HIS A 1 86 ? -17.268 3.620 14.262 1.00 76.75 86 HIS A CA 1
ATOM 687 C C . HIS A 1 86 ? -18.094 4.130 15.455 1.00 76.75 86 HIS A C 1
ATOM 689 O O . HIS A 1 86 ? -18.301 5.339 15.599 1.00 76.75 86 HIS A O 1
ATOM 695 N N . THR A 1 87 ? -18.589 3.233 16.312 1.00 72.12 87 THR A N 1
ATOM 696 C CA . THR A 1 87 ? -19.360 3.611 17.502 1.00 72.12 87 THR A CA 1
ATOM 697 C C . THR A 1 87 ? -18.439 4.018 18.653 1.00 72.12 87 THR A C 1
ATOM 699 O O . THR A 1 87 ? -17.382 3.434 18.869 1.00 72.12 87 THR A O 1
ATOM 702 N N . THR A 1 88 ? -18.833 5.042 19.414 1.00 59.00 88 THR A N 1
ATOM 703 C CA . THR A 1 88 ? -17.976 5.695 20.422 1.00 59.00 88 THR A CA 1
ATOM 704 C C . THR A 1 88 ? -18.437 5.463 21.862 1.00 59.00 88 THR A C 1
ATOM 706 O O . THR A 1 88 ? -18.329 6.364 22.687 1.00 59.00 88 THR A O 1
ATOM 709 N N . SER A 1 89 ? -18.997 4.293 22.176 1.00 69.00 89 SER A N 1
ATOM 710 C CA . SER A 1 89 ? -19.258 3.926 23.578 1.00 69.00 89 SER A CA 1
ATOM 711 C C . SER A 1 89 ? -17.946 3.823 24.359 1.00 69.00 89 SER A C 1
ATOM 713 O O . SER A 1 89 ? -16.957 3.408 23.759 1.00 69.00 89 SER A O 1
ATOM 715 N N . ASP A 1 90 ? -17.953 4.086 25.666 1.00 73.50 90 ASP A N 1
ATOM 716 C CA . ASP A 1 90 ? -16.768 3.913 26.515 1.00 73.50 90 ASP A CA 1
ATOM 717 C C . ASP A 1 90 ? -16.194 2.487 26.401 1.00 73.50 90 ASP A C 1
ATOM 719 O O . ASP A 1 90 ? -16.926 1.488 26.464 1.00 73.50 90 ASP A O 1
ATOM 723 N N . LYS A 1 91 ? -14.875 2.400 26.203 1.00 85.19 91 LYS A N 1
ATOM 724 C CA . LYS A 1 91 ? -14.096 1.162 26.078 1.00 85.19 91 LYS A CA 1
ATOM 725 C C . LYS A 1 91 ? -12.832 1.258 26.918 1.00 85.19 91 LYS A C 1
ATOM 727 O O . LYS A 1 91 ? -12.314 2.345 27.164 1.00 85.19 91 LYS A O 1
ATOM 732 N N . THR A 1 92 ? -12.331 0.109 27.359 1.00 90.75 92 THR A N 1
ATOM 733 C CA . THR A 1 92 ? -11.010 0.041 27.994 1.00 90.75 92 THR A CA 1
ATOM 734 C C . THR A 1 92 ? -9.906 0.193 26.939 1.00 90.75 92 THR A C 1
ATOM 736 O O . THR A 1 92 ? -10.138 -0.149 25.779 1.00 90.75 92 THR A O 1
ATOM 739 N N . PRO A 1 93 ? -8.681 0.614 27.304 1.00 91.44 93 PRO A N 1
ATOM 740 C CA . PRO A 1 93 ? -7.567 0.697 26.354 1.00 91.44 93 PRO A CA 1
ATOM 741 C C . PRO A 1 93 ? -7.309 -0.600 25.566 1.00 91.44 93 PRO A C 1
ATOM 743 O O . PRO A 1 93 ? -7.041 -0.550 24.371 1.00 91.44 93 PRO A O 1
ATOM 746 N N . ALA A 1 94 ? -7.463 -1.770 26.199 1.00 92.25 94 ALA A N 1
ATOM 747 C CA . ALA A 1 94 ? -7.309 -3.070 25.535 1.00 92.25 94 ALA A CA 1
ATOM 748 C C . ALA A 1 94 ? -8.416 -3.355 24.500 1.00 92.25 94 ALA A C 1
ATOM 750 O O . ALA A 1 94 ? -8.173 -3.961 23.454 1.00 92.25 94 ALA A O 1
ATOM 751 N N . GLN A 1 95 ? -9.640 -2.902 24.778 1.00 92.88 95 GLN A N 1
ATOM 752 C CA . GLN A 1 95 ? -10.747 -2.990 23.827 1.00 92.88 95 GLN A CA 1
ATOM 753 C C . GLN A 1 95 ? -10.553 -2.016 22.666 1.00 92.88 95 GLN A C 1
ATOM 755 O O . GLN A 1 95 ? -10.827 -2.384 21.529 1.00 92.88 95 GLN A O 1
ATOM 760 N N . GLU A 1 96 ? -10.049 -0.809 22.930 1.00 93.31 96 GLU A N 1
ATOM 761 C CA . GLU A 1 96 ? -9.701 0.155 21.882 1.00 93.31 96 GLU A CA 1
ATOM 762 C C . GLU A 1 96 ? -8.595 -0.393 20.970 1.00 93.31 96 GLU A C 1
ATOM 764 O O . GLU A 1 96 ? -8.718 -0.332 19.748 1.00 93.31 96 GLU A O 1
ATOM 769 N N . GLU A 1 97 ? -7.573 -1.042 21.535 1.00 94.06 97 GLU A N 1
ATOM 770 C CA . GLU A 1 97 ? -6.550 -1.740 20.751 1.00 94.06 97 GLU A CA 1
ATOM 771 C C . GLU A 1 97 ? -7.159 -2.846 19.877 1.00 94.06 97 GLU A C 1
ATOM 773 O O . GLU A 1 97 ? -6.864 -2.933 18.685 1.00 94.06 97 GLU A O 1
ATOM 778 N N . SER A 1 98 ? -8.068 -3.651 20.432 1.00 94.19 98 SER A N 1
ATOM 779 C CA . SER A 1 98 ? -8.768 -4.703 19.681 1.00 94.19 98 SER A CA 1
ATOM 780 C C . SER A 1 98 ? -9.646 -4.140 18.557 1.00 94.19 98 SER A C 1
ATOM 782 O O . SER A 1 98 ? -9.709 -4.720 17.473 1.00 94.19 98 SER A O 1
ATOM 784 N N . ILE A 1 99 ? -10.272 -2.978 18.765 1.00 93.38 99 ILE A N 1
ATOM 785 C CA . ILE A 1 99 ? -11.021 -2.266 17.721 1.00 93.38 99 ILE A CA 1
ATOM 786 C C . ILE A 1 99 ? -10.077 -1.795 16.612 1.00 93.38 99 ILE A C 1
ATOM 788 O O . ILE A 1 99 ? -10.378 -2.013 15.441 1.00 93.38 99 ILE A O 1
ATOM 792 N N . VAL A 1 100 ? -8.921 -1.212 16.947 1.00 93.25 100 VAL A N 1
ATOM 793 C CA . VAL A 1 100 ? -7.918 -0.797 15.950 1.00 93.25 100 VAL A CA 1
ATOM 794 C C . VAL A 1 100 ? -7.420 -1.999 15.139 1.00 93.25 100 VAL A C 1
ATOM 796 O O . VAL A 1 100 ? -7.372 -1.921 13.911 1.00 93.25 100 VAL A O 1
ATOM 799 N N . ARG A 1 101 ? -7.140 -3.142 15.784 1.00 94.00 101 ARG A N 1
ATOM 800 C CA . ARG A 1 101 ? -6.802 -4.405 15.094 1.00 94.00 101 ARG A CA 1
ATOM 801 C C . ARG A 1 101 ? -7.898 -4.828 14.123 1.00 94.00 101 ARG A C 1
ATOM 803 O O . ARG A 1 101 ? -7.610 -5.171 12.979 1.00 94.00 101 ARG A O 1
ATOM 810 N N . MET A 1 102 ? -9.152 -4.784 14.568 1.00 92.75 102 MET A N 1
ATOM 811 C CA . MET A 1 102 ? -10.298 -5.131 13.734 1.00 92.75 102 MET A CA 1
ATOM 812 C C . MET A 1 102 ? -10.418 -4.193 12.531 1.00 92.75 102 MET A C 1
ATOM 814 O O . MET A 1 102 ? -10.628 -4.673 11.423 1.00 92.75 102 MET A O 1
ATOM 818 N N . ILE A 1 103 ? -10.229 -2.882 12.714 1.00 90.62 103 ILE A N 1
ATOM 819 C CA . ILE A 1 103 ? -10.234 -1.901 11.619 1.00 90.62 103 ILE A CA 1
ATOM 820 C C . ILE A 1 103 ? -9.177 -2.260 10.567 1.00 90.62 103 ILE A C 1
ATOM 822 O O . ILE A 1 103 ? -9.508 -2.371 9.387 1.00 90.62 103 ILE A O 1
ATOM 826 N N . LEU A 1 104 ? -7.928 -2.484 10.990 1.00 91.69 104 LEU A N 1
ATOM 827 C CA . LEU A 1 104 ? -6.824 -2.823 10.084 1.00 91.69 104 LEU A CA 1
ATOM 828 C C . LEU A 1 104 ? -7.089 -4.134 9.331 1.00 91.69 104 LEU A C 1
ATOM 830 O O . LEU A 1 104 ? -6.886 -4.208 8.120 1.00 91.69 104 LEU A O 1
ATOM 834 N N . TYR A 1 105 ? -7.605 -5.149 10.028 1.00 91.69 105 TYR A N 1
ATOM 835 C CA . TYR A 1 105 ? -7.966 -6.425 9.422 1.00 91.69 105 TYR A CA 1
ATOM 836 C C . TYR A 1 105 ? -9.109 -6.288 8.405 1.00 91.69 105 TYR A C 1
ATOM 838 O O . TYR A 1 105 ? -8.975 -6.722 7.261 1.00 91.69 105 TYR A O 1
ATOM 846 N N . LEU A 1 106 ? -10.216 -5.642 8.784 1.00 87.75 106 LEU A N 1
ATOM 847 C CA . LEU A 1 106 ? -11.372 -5.443 7.907 1.00 87.75 106 LEU A CA 1
ATOM 848 C C . LEU A 1 106 ? -11.006 -4.625 6.662 1.00 87.75 106 LEU A C 1
ATOM 850 O O . LEU A 1 106 ? -11.465 -4.949 5.570 1.00 87.75 106 LEU A O 1
ATOM 854 N N . ALA A 1 107 ? -10.141 -3.616 6.804 1.00 85.81 107 ALA A N 1
ATOM 855 C CA . ALA A 1 107 ? -9.632 -2.835 5.678 1.00 85.81 107 ALA A CA 1
ATOM 856 C C . ALA A 1 107 ? -8.823 -3.683 4.681 1.00 85.81 107 ALA A C 1
ATOM 858 O O . ALA A 1 107 ? -8.807 -3.375 3.493 1.00 85.81 107 ALA A O 1
ATOM 859 N N . SER A 1 108 ? -8.157 -4.749 5.138 1.00 85.25 108 SER A N 1
ATOM 860 C CA . SER A 1 108 ? -7.362 -5.626 4.265 1.00 85.25 108 SER A CA 1
ATOM 861 C C . SER A 1 108 ? -8.194 -6.593 3.425 1.00 85.25 108 SER A C 1
ATOM 863 O O . SER A 1 108 ? -7.805 -6.923 2.309 1.00 85.25 108 SER A O 1
ATOM 865 N N . ILE A 1 109 ? -9.351 -7.026 3.930 1.00 82.62 109 ILE A N 1
ATOM 866 C CA . ILE A 1 109 ? -10.236 -7.962 3.220 1.00 82.62 109 ILE A CA 1
ATOM 867 C C . ILE A 1 109 ? -11.305 -7.243 2.394 1.00 82.62 109 ILE A C 1
ATOM 869 O O . ILE A 1 109 ? -11.817 -7.794 1.423 1.00 82.62 109 ILE A O 1
ATOM 873 N N . TYR A 1 110 ? -11.652 -6.013 2.772 1.00 73.06 110 TYR A N 1
ATOM 874 C CA . TYR A 1 110 ? -12.641 -5.194 2.089 1.00 73.06 110 TYR A CA 1
ATOM 875 C C . TYR A 1 110 ? -11.911 -4.114 1.283 1.00 73.06 110 TYR A C 1
ATOM 877 O O . TYR A 1 110 ? -11.794 -2.968 1.709 1.00 73.06 110 TYR A O 1
ATOM 885 N N . GLY A 1 111 ? -11.363 -4.525 0.132 1.00 53.50 111 GLY A N 1
ATOM 886 C CA . GLY A 1 111 ? -10.459 -3.722 -0.707 1.00 53.50 111 GLY A CA 1
ATOM 887 C C . GLY A 1 111 ? -11.045 -2.410 -1.246 1.00 53.50 111 GLY A C 1
ATOM 888 O O . GLY A 1 111 ? -10.287 -1.515 -1.619 1.00 53.50 111 GLY A O 1
ATOM 889 N N . ASP A 1 112 ? -12.372 -2.259 -1.212 1.00 51.47 112 ASP A N 1
ATOM 890 C CA . ASP A 1 112 ? -13.079 -1.042 -1.600 1.00 51.47 112 ASP A CA 1
ATOM 891 C C . ASP A 1 112 ? -13.396 -0.163 -0.373 1.00 51.47 112 ASP A C 1
ATOM 893 O O . ASP A 1 112 ? -14.471 -0.229 0.229 1.00 51.47 112 ASP A O 1
ATOM 897 N N . PHE A 1 113 ? -12.484 0.768 -0.095 1.00 52.97 113 PHE A N 1
ATOM 898 C CA . PHE A 1 113 ? -12.726 2.060 0.563 1.00 52.97 113 PHE A CA 1
ATOM 899 C C . PHE A 1 113 ? -12.613 2.256 2.089 1.00 52.97 113 PHE A C 1
ATOM 901 O O . PHE A 1 113 ? -13.004 1.469 2.949 1.00 52.97 113 PHE A O 1
ATOM 908 N N . ALA A 1 114 ? -12.168 3.488 2.365 1.00 55.00 114 ALA A N 1
ATOM 909 C CA . ALA A 1 114 ? -11.659 4.067 3.595 1.00 55.00 114 ALA A CA 1
ATOM 910 C C . ALA A 1 114 ? -12.545 3.932 4.836 1.00 55.00 114 ALA A C 1
ATOM 912 O O . ALA A 1 114 ? -13.677 4.431 4.870 1.00 55.00 114 ALA A O 1
ATOM 913 N N . PHE A 1 115 ? -11.997 3.332 5.891 1.00 68.19 115 PHE A N 1
ATOM 914 C CA . PHE A 1 115 ? -12.411 3.648 7.255 1.00 68.19 115 PHE A CA 1
ATOM 915 C C . PHE A 1 115 ? -12.245 5.152 7.496 1.00 68.19 115 PHE A C 1
ATOM 917 O O . PHE A 1 115 ? -11.358 5.789 6.924 1.00 68.19 115 PHE A O 1
ATOM 924 N N . ASN A 1 116 ? -13.113 5.744 8.318 1.00 71.94 116 ASN A N 1
ATOM 925 C CA . ASN A 1 116 ? -12.961 7.152 8.652 1.00 71.94 116 ASN A CA 1
ATOM 926 C C . ASN A 1 116 ? -11.670 7.339 9.469 1.00 71.94 116 ASN A C 1
ATOM 928 O O . ASN A 1 116 ? -11.571 6.864 10.601 1.00 71.94 116 ASN A O 1
ATOM 932 N N . THR A 1 117 ? -10.703 8.053 8.894 1.00 74.00 117 THR A N 1
ATOM 933 C CA . THR A 1 117 ? -9.398 8.318 9.508 1.00 74.00 117 THR A CA 1
ATOM 934 C C . THR A 1 117 ? -9.525 8.989 10.876 1.00 74.00 117 THR A C 1
ATOM 936 O O . THR A 1 117 ? -8.839 8.594 11.810 1.00 74.00 117 THR A O 1
ATOM 939 N N . ILE A 1 118 ? -10.454 9.936 11.051 1.00 73.88 118 ILE A N 1
ATOM 940 C CA . ILE A 1 118 ? -10.680 10.614 12.340 1.00 73.88 118 ILE A CA 1
ATOM 941 C C . ILE A 1 118 ? -11.099 9.601 13.408 1.00 73.88 118 ILE A C 1
ATOM 943 O O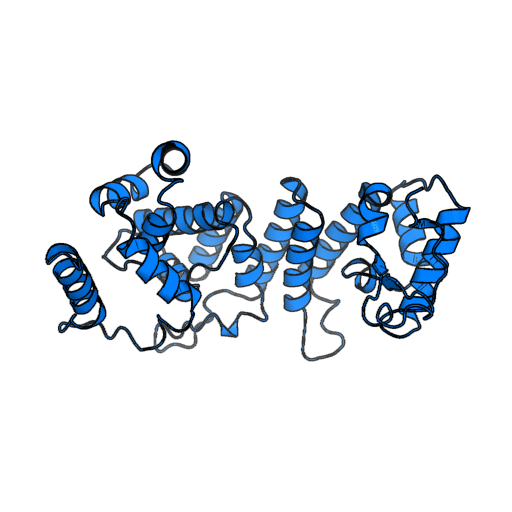 . ILE A 1 118 ? -10.620 9.650 14.537 1.00 73.88 118 ILE A O 1
ATOM 947 N N . VAL A 1 119 ? -11.982 8.667 13.056 1.00 76.38 119 VAL A N 1
ATOM 948 C CA . VAL A 1 119 ? -12.480 7.661 13.998 1.00 76.38 119 VAL A CA 1
ATOM 949 C C . VAL A 1 119 ? -11.382 6.675 14.383 1.00 76.38 119 VAL A C 1
ATOM 951 O O . VAL A 1 119 ? -11.175 6.438 15.570 1.00 76.38 119 VAL A O 1
ATOM 954 N N . PHE A 1 120 ? -10.611 6.185 13.410 1.00 82.88 120 PHE A N 1
ATOM 955 C CA . PHE A 1 120 ? -9.428 5.362 13.674 1.00 82.88 120 PHE A CA 1
ATOM 956 C C . PHE A 1 120 ? -8.471 6.034 14.671 1.00 82.88 120 PHE A C 1
ATOM 958 O O . PHE A 1 120 ? -8.041 5.422 15.648 1.00 82.88 120 PHE A O 1
ATOM 965 N N . MET A 1 121 ? -8.198 7.322 14.471 1.00 79.56 121 MET A N 1
ATOM 966 C CA . MET A 1 121 ? -7.286 8.074 15.328 1.00 79.56 121 MET A CA 1
ATOM 967 C C . MET A 1 121 ? -7.869 8.344 16.719 1.00 79.56 121 MET A C 1
ATOM 969 O O . MET A 1 121 ? -7.136 8.315 17.704 1.00 79.56 121 MET A O 1
ATOM 973 N N . GLN A 1 122 ? -9.186 8.542 16.838 1.00 79.06 122 GLN A N 1
ATOM 974 C CA . GLN A 1 122 ? -9.862 8.632 18.136 1.00 79.06 122 GLN A CA 1
ATOM 975 C C . GLN A 1 122 ? -9.720 7.338 18.942 1.00 79.06 122 GLN A C 1
ATOM 977 O O . GLN A 1 122 ? -9.450 7.406 20.140 1.00 79.06 122 GLN A O 1
ATOM 982 N N . HIS A 1 123 ? -9.863 6.175 18.299 1.00 86.38 123 HIS A N 1
ATOM 983 C CA . HIS A 1 123 ? -9.622 4.887 18.953 1.00 86.38 123 HIS A CA 1
ATOM 984 C C . HIS A 1 123 ? -8.164 4.771 19.403 1.00 86.38 123 HIS A C 1
ATOM 986 O O . HIS A 1 123 ? -7.901 4.501 20.572 1.00 86.38 123 HIS A O 1
ATOM 992 N N . LEU A 1 124 ? -7.214 5.097 18.523 1.00 86.75 124 LEU A N 1
ATOM 993 C CA . LEU A 1 124 ? -5.788 5.079 18.844 1.00 86.75 124 LEU A CA 1
ATOM 994 C C . LEU A 1 124 ? -5.422 6.029 20.005 1.00 86.75 124 LEU A C 1
ATOM 996 O O . LEU A 1 124 ? -4.631 5.667 20.875 1.00 86.75 124 LEU A O 1
ATOM 1000 N N . GLN A 1 125 ? -6.029 7.217 20.073 1.00 82.38 125 GLN A N 1
ATOM 1001 C CA . GLN A 1 125 ? -5.834 8.159 21.180 1.00 82.38 125 GLN A CA 1
ATOM 1002 C C . GLN A 1 125 ? -6.324 7.600 22.521 1.00 82.38 125 GLN A C 1
ATOM 1004 O O . GLN A 1 125 ? -5.697 7.835 23.549 1.00 82.38 125 GLN A O 1
ATOM 1009 N N . ARG A 1 126 ? -7.431 6.852 22.529 1.00 85.94 126 ARG A N 1
ATOM 1010 C CA . ARG A 1 126 ? -7.988 6.267 23.759 1.00 85.94 126 ARG A CA 1
ATOM 1011 C C . ARG A 1 126 ? -7.199 5.063 24.274 1.00 85.94 126 ARG A C 1
ATOM 1013 O O . ARG A 1 126 ? -7.377 4.691 25.431 1.00 85.94 126 ARG A O 1
ATOM 1020 N N . ILE A 1 127 ? -6.314 4.482 23.460 1.00 88.75 127 ILE A N 1
ATOM 1021 C CA . ILE A 1 127 ? -5.343 3.486 23.936 1.00 88.75 127 ILE A CA 1
ATOM 1022 C C . ILE A 1 127 ? -4.292 4.169 24.819 1.00 88.75 127 ILE A C 1
ATOM 1024 O O . ILE A 1 127 ? -3.955 3.666 25.890 1.00 88.75 127 ILE A O 1
ATOM 1028 N N . THR A 1 128 ? -3.770 5.316 24.369 1.00 81.44 128 THR A N 1
ATOM 1029 C CA . THR A 1 128 ? -2.762 6.095 25.097 1.00 81.44 128 THR A CA 1
ATOM 1030 C C . THR A 1 128 ? -2.716 7.566 24.659 1.00 81.44 128 THR A C 1
ATOM 1032 O O . THR A 1 128 ? -2.698 7.908 23.467 1.00 81.44 128 THR A O 1
ATOM 1035 N N . ASP A 1 129 ? -2.620 8.457 25.648 1.00 70.50 129 ASP A N 1
ATOM 1036 C CA . ASP A 1 129 ? -2.432 9.897 25.441 1.00 70.50 129 ASP A CA 1
ATOM 1037 C C . ASP A 1 129 ? -0.953 10.282 25.206 1.00 70.50 129 ASP A C 1
ATOM 1039 O O . ASP A 1 129 ? -0.677 11.383 24.726 1.00 70.50 129 ASP A O 1
ATOM 1043 N N . GLU A 1 130 ? -0.003 9.384 25.491 1.00 74.62 130 GLU A N 1
ATOM 1044 C CA . GLU A 1 130 ? 1.437 9.592 25.269 1.00 74.62 130 GLU A CA 1
ATOM 1045 C C . GLU A 1 130 ? 1.813 9.390 23.791 1.00 74.62 130 GLU A C 1
ATOM 1047 O O . GLU A 1 130 ? 1.593 8.310 23.243 1.00 74.62 130 GLU A O 1
ATOM 1052 N N . LEU A 1 131 ? 2.418 10.408 23.159 1.00 65.69 131 LEU A N 1
ATOM 1053 C CA . LEU A 1 131 ? 2.732 10.423 21.721 1.00 65.69 131 LEU A CA 1
ATOM 1054 C C . LEU A 1 131 ? 3.648 9.261 21.294 1.00 65.69 131 LEU A C 1
ATOM 1056 O O . LEU A 1 131 ? 3.255 8.461 20.453 1.00 65.69 131 LEU A O 1
ATOM 1060 N N . ASN A 1 132 ? 4.821 9.116 21.918 1.00 66.38 132 ASN A N 1
ATOM 1061 C CA . ASN A 1 132 ? 5.793 8.079 21.534 1.00 66.38 132 ASN A CA 1
ATOM 1062 C C . ASN A 1 132 ? 5.223 6.668 21.742 1.00 66.38 132 ASN A C 1
ATOM 1064 O O . ASN A 1 132 ? 5.350 5.791 20.895 1.00 66.38 132 ASN A O 1
ATOM 1068 N N . ARG A 1 133 ? 4.488 6.469 22.843 1.00 79.19 133 ARG A N 1
ATOM 1069 C CA . ARG A 1 133 ? 3.818 5.198 23.132 1.00 79.19 133 ARG A CA 1
ATOM 1070 C C . ARG A 1 133 ? 2.704 4.893 22.126 1.00 79.19 133 ARG A C 1
ATOM 1072 O O . ARG A 1 133 ? 2.440 3.727 21.851 1.00 79.19 133 ARG A O 1
ATOM 1079 N N . ARG A 1 134 ? 2.043 5.917 21.577 1.00 85.56 134 ARG A N 1
ATOM 1080 C CA . ARG A 1 134 ? 1.010 5.766 20.545 1.00 85.56 134 ARG A CA 1
ATOM 1081 C C . ARG A 1 134 ? 1.596 5.271 19.229 1.00 85.56 134 ARG A C 1
ATOM 1083 O O . ARG A 1 134 ? 1.024 4.368 18.625 1.00 85.56 134 ARG A O 1
ATOM 1090 N N . GLU A 1 135 ? 2.708 5.857 18.802 1.00 89.31 135 GLU A N 1
ATOM 1091 C CA . GLU A 1 135 ? 3.423 5.453 17.591 1.00 89.31 135 GLU A CA 1
ATOM 1092 C C . GLU A 1 135 ? 3.927 4.011 17.705 1.00 89.31 135 GLU A C 1
ATOM 1094 O O . GLU A 1 135 ? 3.675 3.210 16.809 1.00 89.31 135 GLU A O 1
ATOM 1099 N N . ASP A 1 136 ? 4.524 3.629 18.837 1.00 90.38 136 ASP A N 1
ATOM 1100 C CA . ASP A 1 136 ? 4.962 2.247 19.071 1.00 90.38 136 ASP A CA 1
ATOM 1101 C C . ASP A 1 136 ? 3.798 1.247 19.024 1.00 90.38 136 ASP A C 1
ATOM 1103 O O . ASP A 1 136 ? 3.886 0.203 18.370 1.00 90.38 136 ASP A O 1
ATOM 1107 N N . VAL A 1 137 ? 2.678 1.574 19.680 1.00 91.69 137 VAL A N 1
ATOM 1108 C CA . VAL A 1 137 ? 1.454 0.760 19.633 1.00 91.69 137 VAL A CA 1
ATOM 1109 C C . VAL A 1 137 ? 0.964 0.623 18.194 1.00 91.69 137 VAL A C 1
ATOM 1111 O O . VAL A 1 137 ? 0.750 -0.494 17.724 1.00 91.69 137 VAL A O 1
ATOM 1114 N N . LEU A 1 138 ? 0.823 1.733 17.468 1.00 92.62 138 LEU A N 1
ATOM 1115 C CA . LEU A 1 138 ? 0.339 1.714 16.093 1.00 92.62 138 LEU A CA 1
ATOM 1116 C C . LEU A 1 138 ? 1.282 0.937 15.165 1.00 92.62 138 LEU A C 1
ATOM 1118 O O . LEU A 1 138 ? 0.813 0.130 14.364 1.00 92.62 138 LEU A O 1
ATOM 1122 N N . TYR A 1 139 ? 2.596 1.119 15.293 1.00 93.62 139 TYR A N 1
ATOM 1123 C CA . TYR A 1 139 ? 3.574 0.384 14.494 1.00 93.62 139 TYR A CA 1
ATOM 1124 C C . TYR A 1 139 ? 3.449 -1.125 14.713 1.00 93.62 139 TYR A C 1
ATOM 1126 O O . TYR A 1 139 ? 3.368 -1.883 13.749 1.00 93.62 139 TYR A O 1
ATOM 1134 N N . ASN A 1 140 ? 3.354 -1.566 15.970 1.00 94.69 140 ASN A N 1
ATOM 1135 C CA . ASN A 1 140 ? 3.182 -2.981 16.303 1.00 94.69 140 ASN A CA 1
ATOM 1136 C C . ASN A 1 140 ? 1.888 -3.559 15.711 1.00 94.69 140 ASN A C 1
ATOM 1138 O O . ASN A 1 140 ? 1.886 -4.671 15.178 1.00 94.69 140 ASN A O 1
ATOM 1142 N N . LEU A 1 141 ? 0.798 -2.789 15.746 1.00 94.69 141 LEU A N 1
ATOM 1143 C CA . LEU A 1 141 ? -0.478 -3.171 15.141 1.00 94.69 141 LEU A CA 1
ATOM 1144 C C . LEU A 1 141 ? -0.375 -3.313 13.618 1.00 94.69 141 LEU A C 1
ATOM 1146 O O . LEU A 1 141 ? -0.879 -4.287 13.055 1.00 94.69 141 LEU A O 1
ATOM 1150 N N . LEU A 1 142 ? 0.313 -2.387 12.949 1.00 94.56 142 LEU A N 1
ATOM 1151 C CA . LEU A 1 142 ? 0.544 -2.419 11.502 1.00 94.56 142 LEU A CA 1
ATOM 1152 C C . LEU A 1 142 ? 1.456 -3.580 11.082 1.00 94.56 142 LEU A C 1
ATOM 1154 O O . LEU A 1 142 ? 1.204 -4.224 10.062 1.00 94.56 142 LEU A O 1
ATOM 1158 N N . VAL A 1 143 ? 2.484 -3.896 11.875 1.00 94.62 143 VAL A N 1
ATOM 1159 C CA . VAL A 1 143 ? 3.361 -5.058 11.646 1.00 94.62 143 VAL A CA 1
ATOM 1160 C C . VAL A 1 143 ? 2.557 -6.359 11.682 1.00 94.62 143 VAL A C 1
ATOM 1162 O O . VAL A 1 143 ? 2.756 -7.216 10.824 1.00 94.62 143 VAL A O 1
ATOM 1165 N N . GLN A 1 144 ? 1.601 -6.480 12.602 1.00 91.50 144 GLN A N 1
ATOM 1166 C CA . GLN A 1 144 ? 0.797 -7.694 12.794 1.00 91.50 144 GLN A CA 1
ATOM 1167 C C . GLN A 1 144 ? -0.411 -7.802 11.847 1.00 91.50 144 GLN A C 1
ATOM 1169 O O . GLN A 1 144 ? -0.933 -8.894 11.646 1.00 91.50 144 GLN A O 1
ATOM 1174 N N . SER A 1 145 ? -0.864 -6.695 11.256 1.00 90.44 145 SER A N 1
ATOM 1175 C CA . SER A 1 145 ? -2.064 -6.670 10.402 1.00 90.44 145 SER A CA 1
ATOM 1176 C C . SER A 1 145 ? -1.726 -6.874 8.923 1.00 90.44 145 SER A C 1
ATOM 1178 O O . SER A 1 145 ? -0.684 -6.395 8.489 1.00 90.44 145 SER A O 1
ATOM 1180 N N . PRO A 1 146 ? -2.566 -7.514 8.094 1.00 89.19 146 PRO A N 1
ATOM 1181 C CA . PRO A 1 146 ? -2.320 -7.565 6.652 1.00 89.19 146 PRO A CA 1
ATOM 1182 C C . PRO A 1 146 ? -2.310 -6.158 6.029 1.00 89.19 146 PRO A C 1
ATOM 1184 O O . PRO A 1 146 ? -2.962 -5.240 6.532 1.00 89.19 146 PRO A O 1
ATOM 1187 N N . LEU A 1 147 ? -1.562 -5.975 4.935 1.00 89.00 147 LEU A N 1
ATOM 1188 C CA . LEU A 1 147 ? -1.541 -4.693 4.230 1.00 89.00 147 LEU A CA 1
ATOM 1189 C C . LEU A 1 147 ? -2.904 -4.428 3.575 1.00 89.00 147 LEU A C 1
ATOM 1191 O O . LEU A 1 147 ? -3.503 -5.322 2.984 1.00 89.00 147 LEU A O 1
ATOM 1195 N N . SER A 1 148 ? -3.364 -3.180 3.642 1.00 85.56 148 SER A N 1
ATOM 1196 C CA . SER A 1 148 ? -4.503 -2.700 2.860 1.00 85.56 148 SER A CA 1
ATOM 1197 C C . SER A 1 148 ? -4.123 -1.447 2.078 1.00 85.56 148 SER A C 1
ATOM 1199 O O . SER A 1 148 ? -3.301 -0.647 2.533 1.00 85.56 148 SER A O 1
ATOM 1201 N N . ASN A 1 149 ? -4.770 -1.240 0.929 1.00 78.06 149 ASN A N 1
ATOM 1202 C CA . ASN A 1 149 ? -4.598 -0.019 0.136 1.00 78.06 149 ASN A CA 1
ATOM 1203 C C . ASN A 1 149 ? -5.010 1.235 0.926 1.00 78.06 149 ASN A C 1
ATOM 1205 O O . ASN A 1 149 ? -4.417 2.295 0.756 1.00 78.06 149 ASN A O 1
ATOM 1209 N N . TRP A 1 150 ? -5.988 1.116 1.833 1.00 82.25 150 TRP A N 1
ATOM 1210 C CA . TRP A 1 150 ? -6.365 2.216 2.720 1.00 82.25 150 TRP A CA 1
ATOM 1211 C C . TRP A 1 150 ? -5.242 2.593 3.690 1.00 82.25 150 TRP A C 1
ATOM 1213 O O . TRP A 1 150 ? -4.998 3.779 3.876 1.00 82.25 150 TRP A O 1
ATOM 1223 N N . VAL A 1 151 ? -4.540 1.613 4.270 1.00 85.62 151 VAL A N 1
ATOM 1224 C CA . VAL A 1 151 ? -3.404 1.876 5.168 1.00 85.62 151 VAL A CA 1
ATOM 1225 C C . VAL A 1 151 ? -2.281 2.598 4.419 1.00 85.62 151 VAL A C 1
ATOM 1227 O O . VAL A 1 151 ? -1.820 3.636 4.885 1.00 85.62 151 VAL A O 1
ATOM 1230 N N . SER A 1 152 ? -1.869 2.124 3.239 1.00 85.69 152 SER A N 1
ATOM 1231 C CA . SER A 1 152 ? -0.800 2.806 2.487 1.00 85.69 152 SER A CA 1
ATOM 1232 C C . SER A 1 152 ? -1.195 4.233 2.087 1.00 85.69 152 SER A C 1
ATOM 1234 O O . SER A 1 152 ? -0.374 5.147 2.150 1.00 85.69 152 SER A O 1
ATOM 1236 N N . PHE A 1 153 ? -2.466 4.436 1.733 1.00 80.50 153 PHE A N 1
ATOM 1237 C CA . PHE A 1 153 ? -3.012 5.738 1.367 1.00 80.50 153 PHE A CA 1
ATOM 1238 C C . PHE A 1 153 ? -3.160 6.690 2.559 1.00 80.50 153 PHE A C 1
ATOM 1240 O O . PHE A 1 153 ? -2.820 7.861 2.446 1.00 80.50 153 PHE A O 1
ATOM 1247 N N . MET A 1 154 ? -3.673 6.230 3.706 1.00 78.44 154 MET A N 1
ATOM 1248 C CA . MET A 1 154 ? -3.930 7.117 4.843 1.00 78.44 154 MET A CA 1
ATOM 1249 C C . MET A 1 154 ? -2.627 7.658 5.419 1.00 78.44 154 MET A C 1
ATOM 1251 O O . MET A 1 154 ? -2.565 8.835 5.737 1.00 78.44 154 MET A O 1
ATOM 1255 N N . PHE A 1 155 ? -1.572 6.838 5.498 1.00 80.62 155 PHE A N 1
ATOM 1256 C CA . PHE A 1 155 ? -0.277 7.264 6.032 1.00 80.62 155 PHE A CA 1
ATOM 1257 C C . PHE A 1 155 ? 0.546 8.071 5.020 1.00 80.62 155 PHE A C 1
ATOM 1259 O O . PHE A 1 155 ? 1.761 8.210 5.164 1.00 80.62 155 PHE A O 1
ATOM 1266 N N . CYS A 1 156 ? -0.094 8.566 3.965 1.00 74.38 156 CYS A N 1
ATOM 1267 C CA . CYS A 1 156 ? 0.523 9.409 2.967 1.00 74.38 156 CYS A CA 1
ATOM 1268 C C . CYS A 1 156 ? 0.631 10.857 3.503 1.00 74.38 156 CYS A C 1
ATOM 1270 O O . CYS A 1 156 ? -0.380 11.430 3.908 1.00 74.38 156 CYS A O 1
ATOM 1272 N N . ARG A 1 157 ? 1.822 11.479 3.516 1.00 66.75 157 ARG A N 1
ATOM 1273 C CA . ARG A 1 157 ? 2.065 12.856 3.982 1.00 66.75 157 ARG A CA 1
ATOM 1274 C C . ARG A 1 157 ? 1.202 13.892 3.256 1.00 66.75 157 ARG A C 1
ATOM 1276 O O . ARG A 1 157 ? 0.728 14.817 3.902 1.00 66.75 157 ARG A O 1
ATOM 1283 N N . THR A 1 158 ? 0.898 13.722 1.967 1.00 61.72 158 THR A N 1
ATOM 1284 C CA . THR A 1 158 ? -0.004 14.641 1.229 1.00 61.72 158 THR A CA 1
ATOM 1285 C C . THR A 1 158 ? -1.472 14.477 1.611 1.00 61.72 158 THR A C 1
ATOM 1287 O O . THR A 1 158 ? -2.329 15.256 1.202 1.00 61.72 158 THR A O 1
ATOM 1290 N N . HIS A 1 159 ? -1.784 13.445 2.389 1.00 60.41 159 HIS A N 1
ATOM 1291 C CA . HIS A 1 159 ? -3.085 13.231 2.999 1.00 60.41 159 HIS A CA 1
ATOM 1292 C C . HIS A 1 159 ? -3.069 13.585 4.490 1.00 60.41 159 HIS A C 1
ATOM 1294 O O . HIS A 1 159 ? -4.035 13.287 5.192 1.00 60.41 159 HIS A O 1
ATOM 1300 N N . THR A 1 160 ? -2.025 14.280 4.973 1.00 52.59 160 THR A N 1
ATOM 1301 C CA . THR A 1 160 ? -1.954 14.677 6.381 1.00 52.59 160 THR A CA 1
ATOM 1302 C C . THR A 1 160 ? -2.895 15.805 6.766 1.00 52.59 160 THR A C 1
ATOM 1304 O O . THR A 1 160 ? -3.351 15.834 7.904 1.00 52.59 160 THR A O 1
ATOM 1307 N N . ASP A 1 161 ? -3.321 16.631 5.810 1.00 49.03 161 ASP A N 1
ATOM 1308 C CA . ASP A 1 161 ? -4.416 17.588 6.015 1.00 49.03 161 ASP A CA 1
ATOM 1309 C C . ASP A 1 161 ? -5.761 16.876 6.286 1.00 49.03 161 ASP A C 1
ATOM 1311 O O . ASP A 1 161 ? -6.685 17.453 6.861 1.00 49.03 161 ASP A O 1
ATOM 1315 N N . ILE A 1 162 ? -5.866 15.585 5.924 1.00 50.66 162 ILE A N 1
ATOM 1316 C CA . ILE A 1 162 ? -6.980 14.683 6.274 1.00 50.66 162 ILE A CA 1
ATOM 1317 C C . ILE A 1 162 ? -6.820 14.115 7.699 1.00 50.66 162 ILE A C 1
ATOM 1319 O O . ILE A 1 162 ? -7.698 13.396 8.184 1.00 50.66 162 ILE A O 1
ATOM 1323 N N . PHE A 1 163 ? -5.754 14.470 8.422 1.00 55.75 163 PHE A N 1
ATOM 1324 C CA . PHE A 1 163 ? -5.639 14.303 9.870 1.00 55.75 163 PHE A CA 1
ATOM 1325 C C . PHE A 1 163 ? -5.979 15.616 10.596 1.00 55.75 163 PHE A C 1
ATOM 1327 O O . PHE A 1 163 ? -5.107 16.212 11.233 1.00 55.75 163 PHE A O 1
ATOM 1334 N N . PRO A 1 164 ? -7.242 16.090 10.587 1.00 44.22 164 PRO A N 1
ATOM 1335 C CA . PRO A 1 164 ? -7.628 17.168 11.472 1.00 44.22 164 PRO A CA 1
ATOM 1336 C C . PRO A 1 164 ? -7.684 16.581 12.879 1.00 44.22 164 PRO A C 1
ATOM 1338 O O . PRO A 1 164 ? -8.676 15.976 13.287 1.00 44.22 164 PRO A O 1
ATOM 1341 N N . ILE A 1 165 ? -6.594 16.701 13.627 1.00 46.00 165 ILE A N 1
ATOM 1342 C CA . ILE A 1 165 ? -6.588 16.362 15.047 1.00 46.00 165 ILE A CA 1
ATOM 1343 C C . ILE A 1 165 ? -6.173 17.587 15.851 1.00 46.00 165 ILE A C 1
ATOM 1345 O O . ILE A 1 165 ? -5.310 17.556 16.718 1.00 46.00 165 ILE A O 1
ATOM 1349 N N . GLU A 1 166 ? -6.929 18.663 15.659 1.00 41.75 166 GLU A N 1
ATOM 1350 C CA . GLU A 1 166 ? -7.311 19.502 16.792 1.00 41.75 166 GLU A CA 1
ATOM 1351 C C . GLU A 1 166 ? -8.401 18.771 17.606 1.00 41.75 166 GLU A C 1
ATOM 1353 O O . GLU A 1 166 ? -9.539 19.218 17.700 1.00 41.75 166 GLU A O 1
ATOM 1358 N N . LEU A 1 167 ? -8.097 17.600 18.190 1.00 47.25 167 LEU A N 1
ATOM 1359 C CA . LEU A 1 167 ? -9.039 16.937 19.115 1.00 47.25 167 LEU A CA 1
ATOM 1360 C C . LEU A 1 167 ? -8.962 17.510 20.538 1.00 47.25 167 LEU A C 1
ATOM 1362 O O . LEU A 1 167 ? -9.804 17.191 21.376 1.00 47.25 167 LEU A O 1
ATOM 1366 N N . LYS A 1 168 ? -8.000 18.402 20.808 1.00 40.44 168 LYS A N 1
ATOM 1367 C CA . LYS A 1 168 ? -7.954 19.313 21.961 1.00 40.44 168 LYS A CA 1
ATOM 1368 C C . LYS A 1 168 ? -7.267 20.609 21.516 1.00 40.44 168 LYS A C 1
ATOM 1370 O O . LYS A 1 168 ? -6.470 20.579 20.590 1.00 40.44 168 LYS A O 1
ATOM 1375 N N . ARG A 1 169 ? -7.555 21.724 22.197 1.00 40.22 169 ARG A N 1
ATOM 1376 C CA . ARG A 1 169 ? -7.083 23.112 21.954 1.00 40.22 169 ARG A CA 1
ATOM 1377 C C . ARG A 1 169 ? -5.553 23.336 21.891 1.00 40.22 169 ARG A C 1
ATOM 1379 O O . ARG A 1 169 ? -5.111 24.479 21.879 1.00 40.22 169 ARG A O 1
ATOM 1386 N N . ASP A 1 170 ? -4.758 22.277 21.871 1.00 42.84 170 ASP A N 1
ATOM 1387 C CA . ASP A 1 170 ? -3.307 22.305 21.764 1.00 42.84 170 ASP A CA 1
ATOM 1388 C C . ASP A 1 170 ? -2.930 21.826 20.358 1.00 42.84 170 ASP A C 1
ATOM 1390 O O . ASP A 1 170 ? -3.304 20.723 19.968 1.00 42.84 170 ASP A O 1
ATOM 1394 N N . LYS A 1 171 ? -2.167 22.640 19.623 1.00 49.44 171 LYS A N 1
ATOM 1395 C CA . LYS A 1 171 ? -1.616 22.384 18.279 1.00 49.44 171 LYS A CA 1
ATOM 1396 C C . LYS A 1 171 ? -0.612 21.212 18.256 1.00 49.44 171 LYS A C 1
ATOM 1398 O O . LYS A 1 171 ? 0.543 21.386 17.876 1.00 49.44 171 LYS A O 1
ATOM 1403 N N . ARG A 1 172 ? -0.987 20.037 18.762 1.00 51.97 172 ARG A N 1
ATOM 1404 C CA . ARG A 1 172 ? -0.099 18.877 18.883 1.00 51.97 172 ARG A CA 1
ATOM 1405 C C . ARG A 1 172 ? -0.151 18.042 17.615 1.00 51.97 172 ARG A C 1
ATOM 1407 O O . ARG A 1 172 ? -1.205 17.556 17.220 1.00 51.97 172 ARG A O 1
ATOM 1414 N N . ILE A 1 173 ? 1.028 17.837 17.040 1.00 62.91 173 ILE A N 1
ATOM 1415 C CA . ILE A 1 173 ? 1.308 16.817 16.031 1.00 62.91 173 ILE A CA 1
ATOM 1416 C C . ILE A 1 173 ? 0.847 15.456 16.588 1.00 62.91 173 ILE A C 1
ATOM 1418 O O . ILE A 1 173 ? 1.253 15.073 17.686 1.00 62.91 173 ILE A O 1
ATOM 1422 N N . PHE A 1 174 ? -0.051 14.760 15.879 1.00 71.50 174 PHE A N 1
ATOM 1423 C CA . PHE A 1 174 ? -0.626 13.485 16.336 1.00 71.50 174 PHE A CA 1
ATOM 1424 C C . PHE A 1 174 ? 0.251 12.271 15.984 1.00 71.50 174 PHE A C 1
ATOM 1426 O O . PHE A 1 174 ? 0.287 11.320 16.764 1.00 71.50 174 PHE A O 1
ATOM 1433 N N . LEU A 1 175 ? 0.942 12.326 14.840 1.00 79.06 175 LEU A N 1
ATOM 1434 C CA . LEU A 1 175 ? 2.007 11.418 14.398 1.00 79.06 175 LEU A CA 1
ATOM 1435 C C . LEU A 1 175 ? 3.126 12.262 13.791 1.00 79.06 175 LEU A C 1
ATOM 1437 O O . LEU A 1 175 ? 2.844 13.258 13.126 1.00 79.06 175 LEU A O 1
ATOM 1441 N N . THR A 1 176 ? 4.368 11.867 14.019 1.00 79.00 176 THR A N 1
ATOM 1442 C CA . THR A 1 176 ? 5.554 12.533 13.486 1.00 79.00 176 THR A CA 1
ATOM 1443 C C . THR A 1 176 ? 5.815 12.150 12.032 1.00 79.00 176 THR A C 1
ATOM 1445 O O . THR A 1 176 ? 5.524 11.036 11.606 1.00 79.00 176 THR A O 1
ATOM 1448 N N . ASP A 1 177 ? 6.438 13.050 11.276 1.00 77.50 177 ASP A N 1
ATOM 1449 C CA . ASP A 1 177 ? 6.902 12.789 9.908 1.00 77.50 177 ASP A CA 1
ATOM 1450 C C . ASP A 1 177 ? 7.807 11.545 9.813 1.00 77.50 177 ASP A C 1
ATOM 1452 O O . ASP A 1 177 ? 7.666 10.737 8.895 1.00 77.50 177 ASP A O 1
ATOM 1456 N N . GLU A 1 178 ? 8.690 11.350 10.799 1.00 79.94 178 GLU A N 1
ATOM 1457 C CA . GLU A 1 178 ? 9.571 10.178 10.901 1.00 79.94 178 GLU A CA 1
ATOM 1458 C C . GLU A 1 178 ? 8.772 8.874 11.042 1.00 79.94 178 GLU A C 1
ATOM 1460 O O . GLU A 1 178 ? 9.070 7.869 10.389 1.00 79.94 178 GLU A O 1
ATOM 1465 N N . PHE A 1 179 ? 7.713 8.886 11.854 1.00 84.88 179 PHE A N 1
ATOM 1466 C CA . PHE A 1 179 ? 6.819 7.745 11.983 1.00 84.88 179 PHE A CA 1
ATOM 1467 C C . PHE A 1 179 ? 6.088 7.435 10.672 1.00 84.88 179 PHE A C 1
ATOM 1469 O O . PHE A 1 179 ? 5.989 6.267 10.286 1.00 84.88 179 PHE A O 1
ATOM 1476 N N . MET A 1 180 ? 5.606 8.460 9.966 1.00 82.94 180 MET A N 1
ATOM 1477 C CA . MET A 1 180 ? 4.923 8.283 8.680 1.00 82.94 180 MET A CA 1
ATOM 1478 C C . MET A 1 180 ? 5.847 7.621 7.652 1.00 82.94 180 MET A C 1
ATOM 1480 O O . MET A 1 180 ? 5.448 6.656 6.998 1.00 82.94 180 MET A O 1
ATOM 1484 N N . ASP A 1 181 ? 7.105 8.056 7.574 1.00 81.69 181 ASP A N 1
ATOM 1485 C CA . ASP A 1 181 ? 8.118 7.456 6.699 1.00 81.69 181 ASP A CA 1
ATOM 1486 C C . ASP A 1 181 ? 8.369 5.983 7.035 1.00 81.69 181 ASP A C 1
ATOM 1488 O O . ASP A 1 181 ? 8.417 5.125 6.147 1.00 81.69 181 ASP A O 1
ATOM 1492 N N . LYS A 1 182 ? 8.469 5.673 8.332 1.00 87.62 182 LYS A N 1
ATOM 1493 C CA . LYS A 1 182 ? 8.642 4.306 8.832 1.00 87.62 182 LYS A CA 1
ATOM 1494 C C . LYS A 1 182 ? 7.465 3.405 8.442 1.00 87.62 182 LYS A C 1
ATOM 1496 O O . LYS A 1 182 ? 7.672 2.255 8.051 1.00 87.62 182 LYS A O 1
ATOM 1501 N N . VAL A 1 183 ? 6.232 3.910 8.517 1.00 89.62 183 VAL A N 1
ATOM 1502 C CA . VAL A 1 183 ? 5.028 3.168 8.104 1.00 89.62 183 VAL A CA 1
ATOM 1503 C C . VAL A 1 183 ? 4.986 2.950 6.592 1.00 89.62 183 VAL A C 1
ATOM 1505 O O . VAL A 1 183 ? 4.588 1.877 6.143 1.00 89.62 183 VAL A O 1
ATOM 1508 N N . GLN A 1 184 ? 5.426 3.917 5.794 1.00 87.56 184 GLN A N 1
ATOM 1509 C CA . GLN A 1 184 ? 5.453 3.790 4.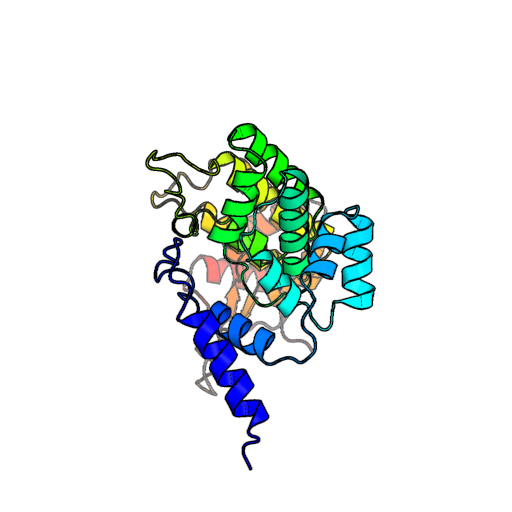333 1.00 87.56 184 GLN A CA 1
ATOM 1510 C C . GLN A 1 184 ? 6.475 2.757 3.866 1.00 87.56 184 GLN A C 1
ATOM 1512 O O . GLN A 1 184 ? 6.164 1.903 3.033 1.00 87.56 184 GLN A O 1
ATOM 1517 N N . LEU A 1 185 ? 7.653 2.742 4.492 1.00 90.81 185 LEU A N 1
ATOM 1518 C CA . LEU A 1 185 ? 8.637 1.685 4.288 1.00 90.81 185 LEU A CA 1
ATOM 1519 C C . LEU A 1 185 ? 8.070 0.304 4.656 1.00 90.81 185 LEU A C 1
ATOM 1521 O O . LEU A 1 185 ? 8.243 -0.656 3.904 1.00 90.81 185 LEU A O 1
ATOM 1525 N N . LEU A 1 186 ? 7.357 0.202 5.784 1.00 93.56 186 LEU A N 1
ATOM 1526 C CA . LEU A 1 186 ? 6.670 -1.030 6.180 1.00 93.56 186 LEU A CA 1
ATOM 1527 C C . LEU A 1 186 ? 5.635 -1.458 5.129 1.00 93.56 186 LEU A C 1
ATOM 1529 O O . LEU A 1 186 ? 5.591 -2.631 4.767 1.00 93.56 186 LEU A O 1
ATOM 1533 N N . CYS A 1 187 ? 4.827 -0.530 4.610 1.00 92.81 187 CYS A N 1
ATOM 1534 C CA . CYS A 1 187 ? 3.836 -0.831 3.577 1.00 92.81 187 CYS A CA 1
ATOM 1535 C C . CYS A 1 187 ? 4.493 -1.389 2.311 1.00 92.81 187 CYS A C 1
ATOM 1537 O O . CYS A 1 187 ? 4.035 -2.409 1.798 1.00 92.81 187 CYS A O 1
ATOM 1539 N N . GLN A 1 188 ? 5.585 -0.776 1.842 1.00 93.19 188 GLN A N 1
ATOM 1540 C CA . GLN A 1 188 ? 6.311 -1.253 0.663 1.00 93.19 188 GLN A CA 1
ATOM 1541 C C . GLN A 1 188 ? 6.872 -2.667 0.872 1.00 93.19 188 GLN A C 1
ATOM 1543 O O . GLN A 1 188 ? 6.688 -3.531 0.013 1.00 93.19 188 GLN A O 1
ATOM 1548 N N . LYS A 1 189 ? 7.508 -2.928 2.025 1.00 94.06 189 LYS A N 1
ATOM 1549 C CA . LYS A 1 189 ? 8.033 -4.261 2.371 1.00 94.06 189 LYS A CA 1
ATOM 1550 C C . LYS A 1 189 ? 6.922 -5.306 2.373 1.00 94.06 189 LYS A C 1
ATOM 1552 O O . LYS A 1 189 ? 7.021 -6.311 1.675 1.00 94.06 189 LYS A O 1
ATOM 1557 N N . LYS A 1 190 ? 5.810 -5.018 3.056 1.00 94.25 190 LYS A N 1
ATOM 1558 C CA . LYS A 1 190 ? 4.669 -5.939 3.131 1.00 94.25 190 LYS A CA 1
ATOM 1559 C C . LYS A 1 190 ? 4.016 -6.186 1.776 1.00 94.25 190 LYS A C 1
ATOM 1561 O O . LYS A 1 190 ? 3.558 -7.301 1.548 1.00 94.25 190 LYS A O 1
ATOM 1566 N N . ALA A 1 191 ? 3.967 -5.195 0.885 1.00 92.75 191 ALA A N 1
ATOM 1567 C CA . ALA A 1 191 ? 3.399 -5.366 -0.452 1.00 92.75 191 ALA A CA 1
ATOM 1568 C C . ALA A 1 191 ? 4.172 -6.414 -1.271 1.00 92.75 191 ALA A C 1
ATOM 1570 O 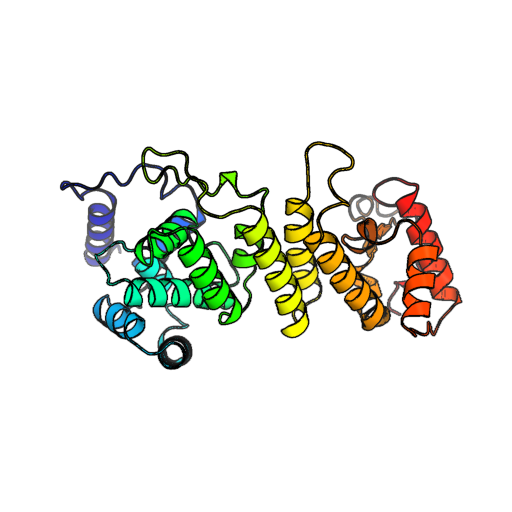O . ALA A 1 191 ? 3.560 -7.248 -1.938 1.00 92.75 191 ALA A O 1
ATOM 1571 N N . ILE A 1 192 ? 5.504 -6.399 -1.168 1.00 92.25 192 ILE A N 1
ATOM 1572 C CA . ILE A 1 192 ? 6.389 -7.346 -1.857 1.00 92.25 192 ILE A CA 1
ATOM 1573 C C . ILE A 1 192 ? 6.380 -8.713 -1.167 1.00 92.25 192 ILE A C 1
ATOM 1575 O O . ILE A 1 192 ? 6.168 -9.727 -1.827 1.00 92.25 192 ILE A O 1
ATOM 1579 N N . GLU A 1 193 ? 6.545 -8.750 0.158 1.00 92.00 193 GLU A N 1
ATOM 1580 C CA . GLU A 1 193 ? 6.572 -9.993 0.948 1.00 92.00 193 GLU A CA 1
ATOM 1581 C C . GLU A 1 193 ? 5.246 -10.764 0.887 1.00 92.00 193 GLU A C 1
ATOM 1583 O O . GLU A 1 193 ? 5.235 -11.989 0.963 1.00 92.00 193 GLU A O 1
ATOM 1588 N N . SER A 1 194 ? 4.122 -10.058 0.723 1.00 86.88 194 SER A N 1
ATOM 1589 C CA . SER A 1 194 ? 2.796 -10.676 0.578 1.00 86.88 194 SER A CA 1
ATOM 1590 C C . SER A 1 194 ? 2.473 -11.088 -0.863 1.00 86.88 194 SER A C 1
ATOM 1592 O O . SER A 1 194 ? 1.340 -11.485 -1.127 1.00 86.88 194 SER A O 1
ATOM 1594 N N . HIS A 1 195 ? 3.427 -10.968 -1.796 1.00 85.19 195 HIS A N 1
ATOM 1595 C CA . HIS A 1 195 ? 3.262 -11.29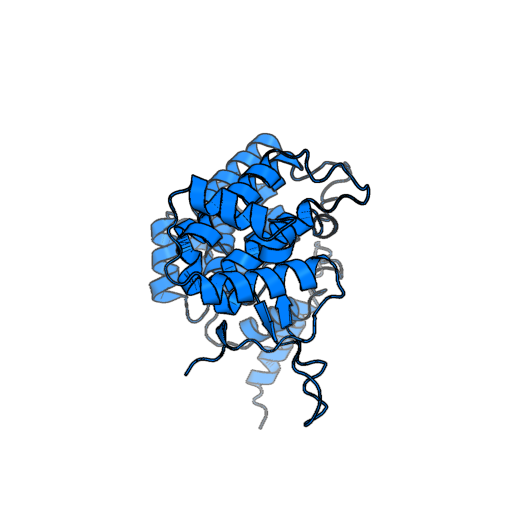7 -3.215 1.00 85.19 195 HIS A CA 1
ATOM 1596 C C . HIS A 1 195 ? 2.016 -10.658 -3.853 1.00 85.19 195 HIS A C 1
ATOM 1598 O O . HIS A 1 195 ? 1.271 -11.308 -4.591 1.00 85.19 195 HIS A O 1
ATOM 1604 N N . LEU A 1 196 ? 1.758 -9.379 -3.549 1.00 86.44 196 LEU A N 1
ATOM 1605 C CA . LEU A 1 196 ? 0.654 -8.654 -4.177 1.00 86.44 196 LEU A CA 1
ATOM 1606 C C . LEU A 1 196 ? 0.894 -8.487 -5.687 1.00 86.44 196 LEU A C 1
ATOM 1608 O O . LEU A 1 196 ? 2.024 -8.560 -6.167 1.00 86.44 196 LEU A O 1
ATOM 1612 N N . SER A 1 197 ? -0.178 -8.224 -6.444 1.00 89.50 197 SER A N 1
ATOM 1613 C CA . SER A 1 197 ? -0.049 -7.879 -7.864 1.00 89.50 197 SER A CA 1
ATOM 1614 C C . SER A 1 197 ? 0.834 -6.645 -8.059 1.00 89.50 197 SER A C 1
ATOM 1616 O O . SER A 1 197 ? 0.869 -5.748 -7.209 1.00 89.50 197 SER A O 1
ATOM 1618 N N . PHE A 1 198 ? 1.494 -6.561 -9.216 1.00 90.38 198 PHE A N 1
ATOM 1619 C CA . PHE A 1 198 ? 2.333 -5.411 -9.544 1.00 90.38 198 PHE A CA 1
ATOM 1620 C C . PHE A 1 198 ? 1.577 -4.083 -9.461 1.00 90.38 198 PHE A C 1
ATOM 1622 O O . PHE A 1 198 ? 2.123 -3.107 -8.957 1.00 90.38 198 PHE A O 1
ATOM 1629 N N . ASP A 1 199 ? 0.307 -4.048 -9.874 1.00 87.62 199 ASP A N 1
ATOM 1630 C CA . ASP A 1 199 ? -0.529 -2.854 -9.743 1.00 87.62 199 ASP A CA 1
ATOM 1631 C C . ASP A 1 199 ? -0.664 -2.384 -8.292 1.00 87.62 199 ASP A C 1
ATOM 1633 O O . ASP A 1 199 ? -0.511 -1.195 -8.026 1.00 87.62 199 ASP A O 1
ATOM 1637 N N . ASN A 1 200 ? -0.873 -3.301 -7.343 1.00 86.44 200 ASN A N 1
ATOM 1638 C CA . ASN A 1 200 ? -0.968 -2.948 -5.927 1.00 86.44 200 ASN A CA 1
ATOM 1639 C C . ASN A 1 200 ? 0.383 -2.481 -5.369 1.00 86.44 200 ASN A C 1
ATOM 1641 O O . ASN A 1 200 ? 0.435 -1.483 -4.652 1.00 86.44 200 ASN A O 1
ATOM 1645 N N . ILE A 1 201 ? 1.483 -3.154 -5.728 1.00 91.69 201 ILE A N 1
ATOM 1646 C CA . ILE A 1 201 ? 2.842 -2.740 -5.338 1.00 91.69 201 ILE A CA 1
ATOM 1647 C C . ILE A 1 201 ? 3.142 -1.340 -5.886 1.00 91.69 201 ILE A C 1
ATOM 1649 O O . ILE A 1 201 ? 3.615 -0.470 -5.156 1.00 91.69 201 ILE A O 1
ATOM 1653 N N . ARG A 1 202 ? 2.794 -1.085 -7.152 1.00 89.56 202 ARG A N 1
ATOM 1654 C CA . ARG A 1 202 ? 2.904 0.226 -7.793 1.00 89.56 202 ARG A CA 1
ATOM 1655 C C . ARG A 1 202 ? 2.060 1.277 -7.078 1.00 89.56 202 ARG A C 1
ATOM 1657 O O . ARG A 1 202 ? 2.545 2.390 -6.884 1.00 89.56 202 ARG A O 1
ATOM 1664 N N . THR A 1 203 ? 0.825 0.969 -6.684 1.00 87.12 203 THR A N 1
ATOM 1665 C CA . THR A 1 203 ? -0.029 1.897 -5.925 1.00 87.12 203 THR A CA 1
ATOM 1666 C C . THR A 1 203 ? 0.597 2.254 -4.579 1.00 87.12 203 THR A C 1
ATOM 1668 O O . THR A 1 203 ? 0.655 3.433 -4.237 1.00 87.12 203 THR A O 1
ATOM 1671 N N . VAL A 1 204 ? 1.122 1.271 -3.841 1.00 89.06 204 VAL A N 1
ATOM 1672 C CA . VAL A 1 204 ? 1.820 1.511 -2.566 1.00 89.06 204 VAL A CA 1
ATOM 1673 C C . VAL A 1 204 ? 3.047 2.396 -2.785 1.00 89.06 204 VAL A C 1
ATOM 1675 O O . VAL A 1 204 ? 3.166 3.431 -2.135 1.00 89.06 204 VAL A O 1
ATOM 1678 N N . TYR A 1 205 ? 3.893 2.071 -3.763 1.00 90.50 205 TYR A N 1
ATOM 1679 C CA . TYR A 1 205 ? 5.061 2.884 -4.106 1.00 90.50 205 TYR A CA 1
ATOM 1680 C C . TYR A 1 205 ? 4.677 4.306 -4.564 1.00 90.50 205 TYR A C 1
ATOM 1682 O O . TYR A 1 205 ? 5.370 5.275 -4.252 1.00 90.50 205 TYR A O 1
ATOM 1690 N N . SER A 1 206 ? 3.546 4.463 -5.260 1.00 85.06 206 SER A N 1
ATOM 1691 C CA . SER A 1 206 ? 3.013 5.778 -5.647 1.00 85.06 206 SER A CA 1
ATOM 1692 C C . SER A 1 206 ? 2.652 6.601 -4.421 1.00 85.06 206 SER A C 1
ATOM 1694 O O . SER A 1 206 ? 3.110 7.735 -4.306 1.00 85.06 206 SER A O 1
ATOM 1696 N N . ASN A 1 207 ? 1.904 6.018 -3.479 1.00 80.50 207 ASN A N 1
ATOM 1697 C CA . ASN A 1 207 ? 1.561 6.668 -2.214 1.00 80.50 207 ASN A CA 1
ATOM 1698 C C . ASN A 1 207 ? 2.829 7.082 -1.454 1.00 80.50 207 ASN A C 1
ATOM 1700 O O . ASN A 1 207 ? 2.908 8.215 -0.990 1.00 80.50 207 ASN A O 1
ATOM 1704 N N . CYS A 1 208 ? 3.861 6.229 -1.424 1.00 78.62 208 CYS A N 1
ATOM 1705 C CA . CYS A 1 208 ? 5.173 6.588 -0.889 1.00 78.62 208 CYS A CA 1
ATOM 1706 C C . CYS A 1 208 ? 5.765 7.814 -1.600 1.00 78.62 208 CYS A C 1
ATOM 1708 O O . CYS A 1 208 ? 6.173 8.762 -0.944 1.00 78.62 208 CYS A O 1
ATOM 1710 N N . CYS A 1 209 ? 5.811 7.835 -2.932 1.00 72.19 209 CYS A N 1
ATOM 1711 C CA . CYS A 1 209 ? 6.438 8.928 -3.680 1.00 72.19 209 CYS A CA 1
ATOM 1712 C C . CYS A 1 209 ? 5.691 10.258 -3.578 1.00 72.19 209 CYS A C 1
ATOM 1714 O O . CYS A 1 209 ? 6.335 11.305 -3.576 1.00 72.19 209 CYS A O 1
ATOM 1716 N N . TYR A 1 210 ? 4.360 10.236 -3.465 1.00 64.38 210 TYR A N 1
ATOM 1717 C CA . TYR A 1 210 ? 3.593 11.446 -3.175 1.00 64.38 210 TYR A CA 1
ATOM 1718 C C . TYR A 1 210 ? 3.952 12.017 -1.795 1.00 64.38 210 TYR A C 1
ATOM 1720 O O . TYR A 1 210 ? 4.018 13.233 -1.668 1.00 64.38 210 TYR A O 1
ATOM 1728 N N . ASN A 1 211 ? 4.320 11.191 -0.807 1.00 59.38 211 ASN A N 1
ATOM 1729 C CA . ASN A 1 211 ? 4.742 11.668 0.525 1.00 59.38 211 ASN A CA 1
ATOM 1730 C C . ASN A 1 211 ? 5.967 12.546 0.508 1.00 59.38 211 ASN A C 1
ATOM 1732 O O . ASN A 1 211 ? 6.099 13.450 1.324 1.00 59.38 211 ASN A O 1
ATOM 1736 N N . PHE A 1 212 ? 6.871 12.240 -0.407 1.00 59.56 212 PHE A N 1
ATOM 1737 C CA . PHE A 1 212 ? 8.141 12.923 -0.507 1.00 59.56 212 PHE A CA 1
ATOM 1738 C C . PHE A 1 212 ? 8.066 14.107 -1.469 1.00 59.56 212 PHE A C 1
ATOM 1740 O O . PHE A 1 212 ? 9.092 14.738 -1.706 1.00 59.56 212 PHE A O 1
ATOM 1747 N N . LYS A 1 213 ? 6.860 14.447 -1.971 1.00 53.38 213 LYS A N 1
ATOM 1748 C CA . LYS A 1 213 ? 6.628 15.667 -2.740 1.00 53.38 213 LYS A CA 1
ATOM 1749 C C . LYS A 1 213 ? 6.741 16.937 -1.892 1.00 53.38 213 LYS A C 1
ATOM 1751 O O . LYS A 1 213 ? 5.739 17.453 -1.421 1.00 53.38 213 LYS A O 1
ATOM 1756 N N . SER A 1 214 ? 7.965 17.431 -1.695 1.00 47.50 214 SER A N 1
ATOM 1757 C CA . SER A 1 214 ? 8.241 18.782 -1.184 1.00 47.50 214 SER A CA 1
ATOM 1758 C C . SER A 1 214 ? 7.885 19.846 -2.236 1.00 47.50 214 SER A C 1
ATOM 1760 O O . SER A 1 214 ? 8.183 19.692 -3.417 1.00 47.50 214 SER A O 1
ATOM 1762 N N . ASP A 1 215 ? 7.305 20.976 -1.836 1.00 45.72 215 ASP A N 1
ATOM 1763 C CA . ASP A 1 215 ? 7.110 22.130 -2.733 1.00 45.72 215 ASP A CA 1
ATOM 1764 C C . ASP A 1 215 ? 8.438 22.822 -3.122 1.00 45.72 215 ASP A C 1
ATOM 1766 O O . ASP A 1 215 ? 8.444 23.813 -3.852 1.00 45.72 215 ASP A O 1
ATOM 1770 N N . LYS A 1 216 ? 9.581 22.318 -2.635 1.00 45.66 216 LYS A N 1
ATOM 1771 C CA . LYS A 1 216 ? 10.922 22.803 -2.965 1.00 45.66 216 LYS A CA 1
ATOM 1772 C C . LYS A 1 216 ? 11.709 21.727 -3.706 1.00 45.66 216 LYS A C 1
ATOM 1774 O O . LYS A 1 216 ? 11.960 20.641 -3.181 1.00 45.66 216 LYS A O 1
ATOM 1779 N N . GLU A 1 217 ? 12.128 22.050 -4.926 1.00 43.81 217 GLU A N 1
ATOM 1780 C CA . GLU A 1 217 ? 13.078 21.243 -5.694 1.00 43.81 217 GLU A CA 1
ATOM 1781 C C . GLU A 1 217 ? 14.337 20.957 -4.846 1.00 43.81 217 GLU A C 1
ATOM 1783 O O . GLU A 1 217 ? 14.931 21.872 -4.276 1.00 43.81 217 GLU A O 1
ATOM 1788 N N . GLY A 1 218 ? 14.733 19.682 -4.744 1.00 44.81 218 GLY A N 1
ATOM 1789 C CA . GLY A 1 218 ? 16.022 19.266 -4.168 1.00 44.81 218 GLY A CA 1
ATOM 1790 C C . GLY A 1 218 ? 16.020 18.673 -2.749 1.00 44.81 218 GLY A C 1
ATOM 1791 O O . GLY A 1 218 ? 17.002 18.033 -2.383 1.00 44.81 218 GLY A O 1
ATOM 1792 N N . GLU A 1 219 ? 14.949 18.788 -1.954 1.00 47.62 219 GLU A N 1
ATOM 1793 C CA . GLU A 1 219 ? 14.873 18.111 -0.633 1.00 47.62 219 GLU A CA 1
ATOM 1794 C C . GLU A 1 219 ? 14.447 16.629 -0.734 1.00 47.62 219 GLU A C 1
ATOM 1796 O O . GLU A 1 219 ? 14.678 15.835 0.179 1.00 47.62 219 GLU A O 1
ATOM 1801 N N . TYR A 1 220 ? 13.891 16.245 -1.884 1.00 49.09 220 TYR A N 1
ATOM 1802 C CA . TYR A 1 220 ? 13.342 14.925 -2.211 1.00 49.09 220 TYR A CA 1
ATOM 1803 C C . TYR A 1 220 ? 14.330 13.763 -2.043 1.00 49.09 220 TYR A C 1
ATOM 1805 O O . TYR A 1 220 ? 13.986 12.729 -1.471 1.00 49.09 220 TYR A O 1
ATOM 1813 N N . ASP A 1 221 ? 15.568 13.943 -2.507 1.00 50.53 221 ASP A N 1
ATOM 1814 C CA . ASP A 1 221 ? 16.585 12.885 -2.579 1.00 50.53 221 ASP A CA 1
ATOM 1815 C C . ASP A 1 221 ? 17.378 12.709 -1.277 1.00 50.53 221 ASP A C 1
ATOM 1817 O O . ASP A 1 221 ? 18.366 11.971 -1.222 1.00 50.53 221 ASP A O 1
ATOM 1821 N N . THR A 1 222 ? 16.981 13.394 -0.203 1.00 53.28 222 THR A N 1
ATOM 1822 C CA . THR A 1 222 ? 17.740 13.406 1.056 1.00 53.28 222 THR A CA 1
ATOM 1823 C C . THR A 1 222 ? 17.140 12.531 2.152 1.00 53.28 222 THR A C 1
ATOM 1825 O O . THR A 1 222 ? 17.848 12.195 3.101 1.00 53.28 222 THR A O 1
ATOM 1828 N N . LEU A 1 223 ? 15.888 12.079 2.006 1.00 70.56 223 LEU A N 1
ATOM 1829 C CA . LEU A 1 223 ? 15.213 11.276 3.026 1.00 70.56 223 LEU A CA 1
ATOM 1830 C C . LEU A 1 223 ? 15.640 9.795 2.959 1.00 70.56 223 LEU A C 1
ATOM 1832 O O . LEU A 1 223 ? 15.420 9.138 1.936 1.00 70.56 223 LEU A O 1
ATOM 1836 N N . PRO A 1 224 ? 16.212 9.224 4.042 1.00 79.50 224 PRO A N 1
ATOM 1837 C CA . PRO A 1 224 ? 16.675 7.834 4.057 1.00 79.50 224 PRO A CA 1
ATOM 1838 C C . PRO A 1 224 ? 15.590 6.809 3.697 1.00 79.50 224 PRO A C 1
ATOM 1840 O O . PRO A 1 224 ? 15.861 5.873 2.947 1.00 79.50 224 PRO A O 1
ATOM 1843 N N . ALA A 1 225 ? 14.353 7.013 4.165 1.00 78.31 225 ALA A N 1
ATOM 1844 C CA . ALA A 1 225 ? 13.244 6.096 3.904 1.00 78.31 225 ALA A CA 1
ATOM 1845 C C . ALA A 1 225 ? 12.878 6.018 2.414 1.00 78.31 225 ALA A C 1
ATOM 1847 O O . ALA A 1 225 ? 12.605 4.931 1.908 1.00 78.31 225 ALA A O 1
ATOM 1848 N N . LYS A 1 226 ? 12.934 7.143 1.685 1.00 81.69 226 LYS A N 1
ATOM 1849 C CA . LYS A 1 226 ? 12.699 7.170 0.234 1.00 81.69 226 LYS A CA 1
ATOM 1850 C C . LYS A 1 226 ? 13.769 6.383 -0.513 1.00 81.69 226 LYS A C 1
ATOM 1852 O O . LYS A 1 226 ? 13.423 5.552 -1.343 1.00 81.69 226 LYS A O 1
ATOM 1857 N N . LYS A 1 227 ? 15.048 6.578 -0.173 1.00 86.00 227 LYS A N 1
ATOM 1858 C CA . LYS A 1 227 ? 16.152 5.811 -0.777 1.00 86.00 227 LYS A CA 1
ATOM 1859 C C . LYS A 1 227 ? 15.976 4.309 -0.579 1.00 86.00 227 LYS A C 1
ATOM 1861 O O . LYS A 1 227 ? 16.225 3.536 -1.499 1.00 86.00 227 LYS A O 1
ATOM 1866 N N . GLU A 1 228 ? 15.532 3.895 0.605 1.00 90.75 228 GLU A N 1
ATOM 1867 C CA . GLU A 1 228 ? 15.268 2.484 0.887 1.00 90.75 228 GLU A CA 1
ATOM 1868 C C . GLU A 1 228 ? 14.062 1.958 0.093 1.00 90.75 228 GLU A C 1
ATOM 1870 O O . GLU A 1 228 ? 14.153 0.891 -0.508 1.00 90.75 228 GLU A O 1
ATOM 1875 N N . ILE A 1 229 ? 12.964 2.718 0.017 1.00 90.75 229 ILE A N 1
ATOM 1876 C CA . ILE A 1 229 ? 11.780 2.374 -0.790 1.00 90.75 229 ILE A CA 1
ATOM 1877 C C . ILE A 1 229 ? 12.136 2.259 -2.280 1.00 90.75 229 ILE A C 1
ATOM 1879 O O . ILE A 1 229 ? 11.706 1.310 -2.937 1.00 90.75 229 ILE A O 1
ATOM 1883 N N . ASP A 1 230 ? 12.953 3.174 -2.803 1.00 91.75 230 ASP A N 1
ATOM 1884 C CA . ASP A 1 230 ? 13.432 3.139 -4.186 1.00 91.75 230 ASP A CA 1
ATOM 1885 C C . ASP A 1 230 ? 14.307 1.924 -4.437 1.00 91.75 230 ASP A C 1
ATOM 1887 O O . ASP A 1 230 ? 14.090 1.217 -5.412 1.00 91.75 230 ASP A O 1
ATOM 1891 N N . CYS A 1 231 ? 15.257 1.642 -3.545 1.00 93.31 231 CYS A N 1
ATOM 1892 C CA . CYS A 1 231 ? 16.107 0.457 -3.627 1.00 93.31 231 CYS A CA 1
ATOM 1893 C C . CYS A 1 231 ? 15.266 -0.829 -3.663 1.00 93.31 231 CYS A C 1
ATOM 1895 O O . CYS A 1 231 ? 15.476 -1.694 -4.513 1.00 93.31 231 CYS A O 1
ATOM 1897 N N . ILE A 1 232 ? 14.255 -0.923 -2.795 1.00 94.75 232 ILE A N 1
ATOM 1898 C CA . ILE A 1 232 ? 13.313 -2.043 -2.766 1.00 94.75 232 ILE A CA 1
ATOM 1899 C C . ILE A 1 232 ? 12.547 -2.157 -4.096 1.00 94.75 232 ILE A C 1
ATOM 1901 O O . ILE A 1 232 ? 12.422 -3.257 -4.635 1.00 94.75 232 ILE A O 1
ATOM 1905 N N . MET A 1 233 ? 12.051 -1.043 -4.646 1.00 95.31 233 MET A N 1
ATOM 1906 C CA . MET A 1 233 ? 11.282 -1.054 -5.894 1.00 95.31 233 MET A CA 1
ATOM 1907 C C . MET A 1 233 ? 12.153 -1.354 -7.122 1.00 95.31 233 MET A C 1
ATOM 1909 O O . MET A 1 233 ? 11.732 -2.123 -7.985 1.00 95.31 233 MET A O 1
ATOM 1913 N N . ARG A 1 234 ? 13.374 -0.805 -7.190 1.00 95.62 234 ARG A N 1
ATOM 1914 C CA . ARG A 1 234 ? 14.365 -1.111 -8.236 1.00 95.62 234 ARG A CA 1
ATOM 1915 C C . ARG A 1 234 ? 14.681 -2.592 -8.255 1.00 95.62 234 ARG A C 1
ATOM 1917 O O . ARG A 1 234 ? 14.537 -3.230 -9.294 1.00 95.62 234 ARG A O 1
ATOM 1924 N N . LYS A 1 235 ? 15.023 -3.138 -7.083 1.00 95.62 235 LYS A N 1
ATOM 1925 C CA . LYS A 1 235 ? 15.295 -4.561 -6.900 1.00 95.62 235 LYS A CA 1
ATOM 1926 C C . LYS A 1 235 ? 14.128 -5.415 -7.389 1.00 95.62 235 LYS A C 1
ATOM 1928 O O . LYS A 1 235 ? 14.343 -6.308 -8.200 1.00 95.62 235 LYS A O 1
ATOM 1933 N N . TYR A 1 236 ? 12.906 -5.093 -6.964 1.00 95.44 236 TYR A N 1
ATOM 1934 C CA . TYR A 1 236 ? 11.709 -5.815 -7.387 1.00 95.44 236 TYR A CA 1
ATOM 1935 C C . TYR A 1 236 ? 11.514 -5.776 -8.913 1.00 95.44 236 TYR A C 1
ATOM 1937 O O . TYR A 1 236 ? 11.305 -6.811 -9.538 1.00 95.44 236 TYR A O 1
ATOM 1945 N N . ILE A 1 237 ? 11.617 -4.601 -9.542 1.00 94.69 237 ILE A N 1
ATOM 1946 C CA . ILE A 1 237 ? 11.451 -4.478 -10.999 1.00 94.69 237 ILE A CA 1
ATOM 1947 C C . ILE A 1 237 ? 12.519 -5.269 -11.752 1.00 94.69 237 ILE A C 1
ATOM 1949 O O . ILE A 1 237 ? 12.186 -5.924 -12.732 1.00 94.69 237 ILE A O 1
ATOM 1953 N N . ILE A 1 238 ? 13.777 -5.224 -11.306 1.00 94.44 238 ILE A N 1
ATOM 1954 C CA . ILE A 1 238 ? 14.882 -5.960 -11.933 1.00 94.44 238 ILE A CA 1
ATOM 1955 C C . ILE A 1 238 ? 14.659 -7.471 -11.805 1.00 94.44 238 ILE A C 1
ATOM 1957 O O . ILE A 1 238 ? 14.706 -8.182 -12.806 1.00 94.44 238 ILE A O 1
ATOM 1961 N N . GLU A 1 239 ? 14.360 -7.966 -10.600 1.00 93.06 239 GLU A N 1
ATOM 1962 C CA . GLU A 1 239 ? 14.146 -9.398 -10.339 1.00 93.06 239 GLU A CA 1
ATOM 1963 C C . GLU A 1 239 ? 12.951 -9.969 -11.119 1.00 93.06 239 GLU A C 1
ATOM 1965 O O . GLU A 1 239 ? 12.964 -11.141 -11.496 1.00 93.06 239 GLU A O 1
ATOM 1970 N N . HIS A 1 240 ? 11.952 -9.135 -11.418 1.00 92.25 240 HIS A N 1
ATOM 1971 C CA . HIS A 1 240 ? 10.725 -9.520 -12.118 1.00 92.25 240 HIS A CA 1
ATOM 1972 C C . HIS A 1 240 ? 10.607 -8.926 -13.531 1.00 92.25 240 HIS A C 1
ATOM 1974 O O . HIS A 1 240 ? 9.527 -8.945 -14.122 1.00 92.25 240 HIS A O 1
ATOM 1980 N N . PHE A 1 241 ? 11.696 -8.405 -14.108 1.00 90.00 241 PHE A N 1
ATOM 1981 C CA . PHE A 1 241 ? 11.646 -7.585 -15.326 1.00 90.00 241 PHE A CA 1
ATOM 1982 C C . PHE A 1 241 ? 10.924 -8.269 -16.496 1.00 90.00 241 PHE A C 1
ATOM 1984 O O . PHE A 1 241 ? 10.122 -7.643 -17.188 1.00 90.00 241 PHE A O 1
ATOM 1991 N N . SER A 1 242 ? 11.166 -9.570 -16.681 1.00 84.69 242 SER A N 1
ATOM 1992 C CA . SER A 1 242 ? 10.564 -10.344 -17.775 1.00 84.69 242 SER A CA 1
ATOM 1993 C C . SER A 1 242 ? 9.037 -10.424 -17.670 1.00 84.69 242 SER A C 1
ATOM 1995 O O . SER A 1 242 ? 8.353 -10.330 -18.687 1.00 84.69 242 SER A O 1
ATOM 1997 N N . ASP A 1 243 ? 8.506 -10.534 -16.451 1.00 87.06 243 ASP A N 1
ATOM 1998 C CA . ASP A 1 243 ? 7.064 -10.628 -16.192 1.00 87.06 243 ASP A CA 1
ATOM 1999 C C . ASP A 1 243 ? 6.393 -9.249 -16.197 1.00 87.06 243 ASP A C 1
ATOM 2001 O O . ASP A 1 243 ? 5.217 -9.105 -16.535 1.00 87.06 243 ASP A O 1
ATOM 2005 N N . LEU A 1 244 ? 7.148 -8.216 -15.819 1.00 88.81 244 LEU A N 1
ATOM 2006 C CA . LEU A 1 244 ? 6.641 -6.858 -15.664 1.00 88.81 244 LEU A CA 1
ATOM 2007 C C . LEU A 1 244 ? 6.703 -6.033 -16.941 1.00 88.81 244 LEU A C 1
ATOM 2009 O O . LEU A 1 244 ? 6.094 -4.968 -16.983 1.00 88.81 244 LEU A O 1
ATOM 2013 N N . LEU A 1 245 ? 7.394 -6.502 -17.979 1.00 84.06 245 LEU A N 1
ATOM 2014 C CA . LEU A 1 245 ? 7.690 -5.718 -19.174 1.00 84.06 245 LEU A CA 1
ATOM 2015 C C . LEU A 1 245 ? 6.464 -4.982 -19.746 1.00 84.06 245 LEU A C 1
ATOM 2017 O O . LEU A 1 245 ? 6.523 -3.780 -19.995 1.00 84.06 245 LEU A O 1
ATOM 2021 N N . THR A 1 246 ? 5.330 -5.672 -19.896 1.00 79.25 246 THR A N 1
ATOM 2022 C CA . THR A 1 246 ? 4.089 -5.089 -20.443 1.00 79.25 246 THR A CA 1
ATOM 2023 C C . THR A 1 246 ? 3.408 -4.088 -19.509 1.00 79.25 246 THR A C 1
ATOM 2025 O O . THR A 1 246 ? 2.509 -3.376 -19.937 1.00 79.25 246 THR A O 1
ATOM 2028 N N . TYR A 1 247 ? 3.799 -4.047 -18.236 1.00 84.75 247 TYR A N 1
ATOM 2029 C CA . TYR A 1 247 ? 3.294 -3.114 -17.231 1.00 84.75 247 TYR A CA 1
ATOM 2030 C C . TYR A 1 247 ? 4.204 -1.891 -17.043 1.00 84.75 247 TYR A C 1
ATOM 2032 O O . TYR A 1 247 ? 3.770 -0.890 -16.470 1.00 84.75 247 TYR A O 1
ATOM 2040 N N . LEU A 1 248 ? 5.460 -1.956 -17.500 1.00 87.00 248 LEU A N 1
ATOM 2041 C CA . LEU A 1 248 ? 6.431 -0.853 -17.426 1.00 87.00 248 LEU A CA 1
ATOM 2042 C C . LEU A 1 248 ? 6.215 0.204 -18.522 1.00 87.00 248 LEU A C 1
ATOM 2044 O O . LEU A 1 248 ? 6.719 1.322 -18.418 1.00 87.00 248 LEU A O 1
ATOM 2048 N N . TYR A 1 249 ? 5.417 -0.130 -19.534 1.00 87.88 249 TYR A N 1
ATOM 2049 C CA . TYR A 1 249 ? 5.025 0.752 -20.626 1.00 87.88 249 TYR A CA 1
ATOM 2050 C C . TYR A 1 249 ? 3.502 0.758 -20.771 1.00 87.88 249 TYR A C 1
ATOM 2052 O O . TYR A 1 249 ? 2.831 -0.200 -20.395 1.00 87.88 249 TYR A O 1
ATOM 2060 N N . TYR A 1 250 ? 2.947 1.839 -21.308 1.00 86.00 250 TYR A N 1
ATOM 2061 C CA . TYR A 1 250 ? 1.525 1.938 -21.625 1.00 86.00 250 TYR A CA 1
ATOM 2062 C C . TYR A 1 250 ? 1.335 2.425 -23.057 1.00 86.00 250 TYR A C 1
ATOM 2064 O O . TYR A 1 250 ? 2.110 3.248 -23.549 1.00 86.00 250 TYR A O 1
ATOM 2072 N N . LYS A 1 251 ? 0.294 1.921 -23.721 1.00 85.81 251 LYS A N 1
ATOM 2073 C CA . LYS A 1 251 ? -0.177 2.464 -24.994 1.00 85.81 251 LYS A CA 1
ATOM 2074 C C . LYS A 1 251 ? -0.999 3.723 -24.713 1.00 85.81 251 LYS A C 1
ATOM 2076 O O . LYS A 1 251 ? -1.839 3.724 -23.816 1.00 85.81 251 LYS A O 1
ATOM 2081 N N . ASP A 1 252 ? -0.724 4.811 -25.423 1.00 82.81 252 ASP A N 1
ATOM 2082 C CA . ASP A 1 252 ? -1.412 6.084 -25.205 1.00 82.81 252 ASP A CA 1
ATOM 2083 C C . ASP A 1 252 ? -2.715 6.167 -26.011 1.00 82.81 252 ASP A C 1
ATOM 2085 O O . ASP A 1 252 ? -2.762 6.695 -27.127 1.00 82.81 252 ASP A O 1
ATOM 2089 N N . ASP A 1 253 ? -3.798 5.695 -25.395 1.00 79.81 253 ASP A N 1
ATOM 2090 C CA . ASP A 1 253 ? -5.133 5.627 -26.000 1.00 79.81 253 ASP A CA 1
ATOM 2091 C C . ASP A 1 253 ? -5.723 7.006 -26.373 1.00 79.81 253 ASP A C 1
ATOM 2093 O O . ASP A 1 253 ? -6.741 7.094 -27.068 1.00 79.81 253 ASP A O 1
ATOM 2097 N N . ARG A 1 254 ? -5.107 8.123 -25.947 1.00 76.00 254 ARG A N 1
ATOM 2098 C CA . ARG A 1 254 ? -5.524 9.471 -26.385 1.00 76.00 254 ARG A CA 1
ATOM 2099 C C . ARG A 1 254 ? -5.379 9.636 -27.900 1.00 76.00 254 ARG A C 1
ATOM 2101 O O . ARG A 1 254 ? -6.144 10.396 -28.496 1.00 76.00 254 ARG A O 1
ATOM 2108 N N . TYR A 1 255 ? -4.427 8.926 -28.505 1.00 69.06 255 TYR A N 1
ATOM 2109 C CA . TYR A 1 255 ? -4.111 8.996 -29.933 1.00 69.06 255 TYR A CA 1
ATOM 2110 C C . TYR A 1 255 ? -4.722 7.849 -30.750 1.00 69.06 255 TYR A C 1
ATOM 2112 O O . TYR A 1 255 ? -4.810 7.974 -31.969 1.00 69.06 255 TYR A O 1
ATOM 2120 N N . ASP A 1 256 ? -5.256 6.817 -30.088 1.00 63.47 256 ASP A N 1
ATOM 2121 C CA . ASP A 1 256 ? -5.994 5.709 -30.717 1.00 63.47 256 ASP A CA 1
ATOM 2122 C C . ASP A 1 256 ? -7.350 6.139 -31.309 1.00 63.47 256 ASP A C 1
ATOM 2124 O O . ASP A 1 256 ? -7.942 5.416 -32.102 1.00 63.47 256 ASP A O 1
ATOM 2128 N N . ARG A 1 257 ? -7.856 7.337 -30.974 1.00 56.41 257 ARG A N 1
ATOM 2129 C CA . ARG A 1 257 ? -9.127 7.867 -31.519 1.00 56.41 257 ARG A CA 1
ATOM 2130 C C . ARG A 1 257 ? -9.085 8.188 -33.015 1.00 56.41 257 ARG A C 1
ATOM 2132 O O . ARG A 1 257 ? -10.124 8.503 -33.593 1.00 56.41 257 ARG A O 1
ATOM 2139 N N . TYR A 1 258 ? -7.906 8.157 -33.623 1.00 59.00 258 TYR A N 1
ATOM 2140 C CA . TYR A 1 258 ? -7.734 8.290 -35.059 1.00 59.00 258 TYR A CA 1
ATOM 2141 C C . TYR A 1 258 ? -7.361 6.903 -35.586 1.00 59.00 258 TYR A C 1
ATOM 2143 O O . TYR A 1 258 ? -6.223 6.487 -35.403 1.00 59.00 258 TYR A O 1
ATOM 2151 N N . ASP A 1 259 ? -8.283 6.206 -36.259 1.00 56.66 259 ASP A N 1
ATOM 2152 C CA . ASP A 1 259 ? -8.090 4.846 -36.820 1.00 56.66 259 ASP A CA 1
ATOM 2153 C C . ASP A 1 259 ? -6.870 4.709 -37.772 1.00 56.66 259 ASP A C 1
ATOM 2155 O O . ASP A 1 259 ? -6.540 3.619 -38.230 1.00 56.66 259 ASP A O 1
ATOM 2159 N N . SER A 1 260 ? -6.186 5.815 -38.085 1.00 59.78 260 SER A N 1
ATOM 2160 C CA . SER A 1 260 ? -4.988 5.900 -38.927 1.00 59.78 260 SER A CA 1
ATOM 2161 C C . SER A 1 260 ? -3.822 6.670 -38.280 1.00 59.78 260 SER A C 1
ATOM 2163 O O . SER A 1 260 ? -2.892 7.078 -38.979 1.00 59.78 260 SER A O 1
ATOM 2165 N N . GLY A 1 261 ? -3.901 6.976 -36.983 1.00 65.56 261 GLY A N 1
ATOM 2166 C CA . GLY A 1 261 ? -2.872 7.710 -36.252 1.00 65.56 261 GLY A CA 1
ATOM 2167 C C . GLY A 1 261 ? -1.672 6.826 -35.896 1.00 65.56 261 GLY A C 1
ATOM 2168 O O . GLY A 1 261 ? -1.819 5.614 -35.743 1.00 65.56 261 GLY A O 1
ATOM 2169 N N . PRO A 1 262 ? -0.467 7.401 -35.757 1.00 75.06 262 PRO A N 1
ATOM 2170 C CA . PRO A 1 262 ? 0.680 6.639 -35.293 1.00 75.06 262 PRO A CA 1
ATOM 2171 C C . PRO A 1 262 ? 0.478 6.169 -33.849 1.00 75.06 262 PRO A C 1
ATOM 2173 O O . PRO A 1 262 ? 0.131 6.974 -32.982 1.00 75.06 262 PRO A O 1
ATOM 2176 N N . ILE A 1 263 ? 0.751 4.887 -33.587 1.00 81.75 263 ILE A N 1
ATOM 2177 C CA . ILE A 1 263 ? 0.722 4.330 -32.231 1.00 81.75 263 ILE A CA 1
ATOM 2178 C C . ILE A 1 263 ? 1.786 5.031 -31.385 1.00 81.75 263 ILE A C 1
ATOM 2180 O O . ILE A 1 263 ? 2.919 5.252 -31.828 1.00 81.75 263 ILE A O 1
ATOM 2184 N N . ARG A 1 264 ? 1.409 5.394 -30.157 1.00 86.38 264 ARG A N 1
ATOM 2185 C CA . ARG A 1 264 ? 2.304 6.018 -29.186 1.00 86.38 264 ARG A CA 1
ATOM 2186 C C . ARG A 1 264 ? 2.370 5.200 -27.909 1.00 86.38 264 ARG A C 1
ATOM 2188 O O . ARG A 1 264 ? 1.353 4.686 -27.446 1.00 86.38 264 ARG A O 1
ATOM 2195 N N . TYR A 1 265 ? 3.557 5.157 -27.320 1.00 87.75 265 TYR A N 1
ATOM 2196 C CA . TYR A 1 265 ? 3.813 4.498 -26.047 1.00 87.75 265 TYR A CA 1
ATOM 2197 C C . TYR A 1 265 ? 4.456 5.470 -25.068 1.00 87.75 265 TYR A C 1
ATOM 2199 O O . TYR A 1 265 ? 5.218 6.351 -25.465 1.00 87.75 265 TYR A O 1
ATOM 2207 N N . GLY A 1 266 ? 4.141 5.307 -23.790 1.00 88.25 266 GLY A N 1
ATOM 2208 C CA . GLY A 1 266 ? 4.823 5.980 -22.695 1.00 88.25 266 GLY A CA 1
ATOM 2209 C C . GLY A 1 266 ? 5.353 4.980 -21.674 1.00 88.25 266 GLY A C 1
ATOM 2210 O O . GLY A 1 266 ? 5.027 3.793 -21.704 1.00 88.25 266 GLY A O 1
ATOM 2211 N N . ILE A 1 267 ? 6.166 5.477 -20.749 1.00 89.44 267 ILE A N 1
ATOM 2212 C CA . ILE A 1 267 ? 6.709 4.712 -19.623 1.00 89.44 267 ILE A CA 1
ATOM 2213 C C . ILE A 1 267 ? 5.834 4.910 -18.391 1.00 89.44 267 ILE A C 1
ATOM 2215 O O . ILE A 1 267 ? 5.447 6.030 -18.052 1.00 89.44 267 ILE A O 1
ATOM 2219 N N . THR A 1 268 ? 5.489 3.818 -17.717 1.00 87.88 268 THR A N 1
ATOM 2220 C CA . THR A 1 268 ? 4.655 3.894 -16.521 1.00 87.88 268 THR A CA 1
ATOM 2221 C C . THR A 1 268 ? 5.478 4.349 -15.323 1.00 87.88 268 THR A C 1
ATOM 2223 O O . THR A 1 268 ? 6.686 4.129 -15.206 1.00 87.88 268 THR A O 1
ATOM 2226 N N . PHE A 1 269 ? 4.801 4.982 -14.372 1.00 83.44 269 PHE A N 1
ATOM 2227 C CA . PHE A 1 269 ? 5.305 5.035 -13.010 1.00 83.44 269 PHE A CA 1
ATOM 2228 C C . PHE A 1 269 ? 5.281 3.602 -12.439 1.00 83.44 269 PHE A C 1
ATOM 2230 O O . PHE A 1 269 ? 4.273 2.922 -12.628 1.00 83.44 269 PHE A O 1
ATOM 2237 N N . PRO A 1 270 ? 6.329 3.106 -11.760 1.00 87.19 270 PRO A N 1
ATOM 2238 C CA . PRO A 1 270 ? 7.503 3.822 -11.255 1.00 87.19 270 PRO A CA 1
ATOM 2239 C C . PRO A 1 270 ? 8.729 3.824 -12.175 1.00 87.19 270 PRO A C 1
ATOM 2241 O O . PRO A 1 270 ? 9.720 4.466 -11.837 1.00 87.19 270 PRO A O 1
ATOM 2244 N N . PHE A 1 271 ? 8.688 3.116 -13.307 1.00 88.88 271 PHE A N 1
ATOM 2245 C CA . PHE A 1 271 ? 9.837 2.951 -14.200 1.00 88.88 271 PHE A CA 1
ATOM 2246 C C . PHE A 1 271 ? 10.421 4.307 -14.615 1.00 88.88 271 PHE A C 1
ATOM 2248 O O . PHE A 1 271 ? 11.624 4.520 -14.531 1.00 88.88 271 PHE A O 1
ATOM 2255 N N . ASN A 1 272 ? 9.537 5.270 -14.890 1.00 86.88 272 ASN A N 1
ATOM 2256 C CA . ASN A 1 272 ? 9.895 6.649 -15.207 1.00 86.88 272 ASN A CA 1
ATOM 2257 C C . ASN A 1 272 ? 10.602 7.435 -14.088 1.00 86.88 272 ASN A C 1
ATOM 2259 O O . ASN A 1 272 ? 11.241 8.433 -14.377 1.00 86.88 272 ASN A O 1
ATOM 2263 N N . VAL A 1 273 ? 10.470 7.090 -12.809 1.00 86.19 273 VAL A N 1
ATOM 2264 C CA . VAL A 1 273 ? 11.073 7.905 -11.727 1.00 86.19 273 VAL A CA 1
ATOM 2265 C C . VAL A 1 273 ? 12.307 7.274 -11.115 1.00 86.19 273 VAL A C 1
ATOM 2267 O O . VAL A 1 273 ? 13.039 7.943 -10.398 1.00 86.19 273 VAL A O 1
ATOM 2270 N N . LEU A 1 274 ? 12.516 5.983 -11.353 1.00 90.75 274 LEU A N 1
ATOM 2271 C CA . LEU A 1 274 ? 13.624 5.261 -10.756 1.00 90.75 274 LEU A CA 1
ATOM 2272 C C . LEU A 1 274 ? 14.903 5.474 -11.569 1.00 90.75 274 LEU A C 1
ATOM 2274 O O . LEU A 1 274 ? 15.930 5.804 -10.999 1.00 90.75 274 LEU A O 1
ATOM 2278 N N . TRP A 1 275 ? 14.891 5.366 -12.889 1.00 92.12 275 TRP A N 1
ATOM 2279 C CA . TRP A 1 275 ? 16.126 5.524 -13.668 1.00 92.12 275 TRP A CA 1
ATOM 2280 C C . TRP A 1 275 ? 16.097 6.801 -14.492 1.00 92.12 275 TRP A C 1
ATOM 2282 O O . TRP A 1 275 ? 15.045 7.166 -15.012 1.00 92.12 275 TRP A O 1
ATOM 2292 N N . ASP A 1 276 ? 17.229 7.483 -14.637 1.00 88.25 276 ASP A N 1
ATOM 2293 C CA . ASP A 1 276 ? 17.310 8.667 -15.497 1.00 88.25 276 ASP A CA 1
ATOM 2294 C C . ASP A 1 276 ? 17.454 8.252 -16.958 1.00 88.25 276 ASP A C 1
ATOM 2296 O O . ASP A 1 276 ? 16.745 8.770 -17.821 1.00 88.25 276 ASP A O 1
ATOM 2300 N N . THR A 1 277 ? 18.281 7.239 -17.211 1.00 90.62 277 THR A N 1
ATOM 2301 C CA . THR A 1 277 ? 18.517 6.664 -18.535 1.00 90.62 277 THR A CA 1
ATOM 2302 C C . THR A 1 277 ? 18.307 5.155 -18.544 1.00 90.62 277 THR A C 1
ATOM 2304 O O . THR A 1 277 ? 18.382 4.480 -17.513 1.00 90.62 277 THR A O 1
ATOM 2307 N N . TRP A 1 278 ? 18.098 4.592 -19.734 1.00 92.56 278 TRP A N 1
ATOM 2308 C CA . TRP A 1 278 ? 18.087 3.144 -19.915 1.00 92.56 278 TRP A CA 1
ATOM 2309 C C . TRP A 1 278 ? 19.409 2.495 -19.482 1.00 92.56 278 TRP A C 1
ATOM 2311 O O . TRP A 1 278 ? 19.421 1.411 -18.900 1.00 92.56 278 TRP A O 1
ATOM 2321 N N . SER A 1 279 ? 20.533 3.178 -19.718 1.00 93.44 279 SER A N 1
ATOM 2322 C CA . SER A 1 279 ? 21.860 2.694 -19.330 1.00 93.44 279 SER A CA 1
ATOM 2323 C C . SER A 1 279 ? 21.999 2.516 -17.816 1.00 93.44 279 SER A C 1
ATOM 2325 O O . SER A 1 279 ? 22.661 1.571 -17.380 1.00 93.44 279 SER A O 1
ATOM 2327 N N . ASP A 1 280 ? 21.365 3.377 -17.013 1.00 94.12 280 ASP A N 1
ATOM 2328 C CA . ASP A 1 280 ? 21.373 3.254 -15.550 1.00 94.12 280 ASP A CA 1
ATOM 2329 C C . ASP A 1 280 ? 20.656 1.975 -15.111 1.00 94.12 280 ASP A C 1
ATOM 2331 O O . ASP A 1 280 ? 21.185 1.212 -14.302 1.00 94.12 280 ASP A O 1
ATOM 2335 N N . PHE A 1 281 ? 19.491 1.698 -15.707 1.00 94.69 281 PHE A N 1
ATOM 2336 C CA . PHE A 1 281 ? 18.739 0.467 -15.467 1.00 94.69 281 PHE A CA 1
ATOM 2337 C C . PHE A 1 281 ? 19.550 -0.778 -15.844 1.00 94.69 281 PHE A C 1
ATOM 2339 O O . PHE A 1 281 ? 19.668 -1.702 -15.039 1.00 94.69 281 PHE A O 1
ATOM 2346 N N . ILE A 1 282 ? 20.157 -0.799 -17.037 1.00 94.25 282 ILE A N 1
ATOM 2347 C CA . ILE A 1 282 ? 20.970 -1.935 -17.495 1.00 94.25 282 ILE A CA 1
ATOM 2348 C C . ILE A 1 282 ? 22.165 -2.174 -16.573 1.00 94.25 282 ILE A C 1
ATOM 2350 O O . ILE A 1 282 ? 22.431 -3.317 -16.200 1.00 94.25 282 ILE A O 1
ATOM 2354 N N . THR A 1 283 ? 22.868 -1.109 -16.188 1.00 94.50 283 THR A N 1
ATOM 2355 C CA . THR A 1 283 ? 24.039 -1.201 -15.308 1.00 94.50 283 THR A CA 1
ATOM 2356 C C . THR A 1 283 ? 23.647 -1.759 -13.942 1.00 94.50 283 THR A C 1
ATOM 2358 O O . THR A 1 283 ? 24.305 -2.661 -13.425 1.00 94.50 283 THR A O 1
ATOM 2361 N N . GLU A 1 284 ? 22.551 -1.269 -13.362 1.00 95.81 284 GLU A N 1
ATOM 2362 C CA . GLU A 1 284 ? 22.052 -1.757 -12.077 1.00 95.81 284 GLU A CA 1
ATOM 2363 C C . GLU A 1 284 ? 21.605 -3.224 -12.157 1.00 95.81 284 GLU A C 1
ATOM 2365 O O . GLU A 1 284 ? 21.999 -4.033 -11.317 1.00 95.81 284 GLU A O 1
ATOM 2370 N N . ALA A 1 285 ? 20.873 -3.601 -13.207 1.00 93.81 285 ALA A N 1
ATOM 2371 C CA . ALA A 1 285 ? 20.440 -4.978 -13.428 1.00 93.81 285 ALA A CA 1
ATOM 2372 C C . ALA A 1 285 ? 21.626 -5.948 -13.564 1.00 93.81 285 ALA A C 1
ATOM 2374 O O . ALA A 1 285 ? 21.631 -7.019 -12.953 1.00 93.81 285 ALA A O 1
ATOM 2375 N N . GLN A 1 286 ? 22.668 -5.555 -14.302 1.00 92.75 286 GLN A N 1
ATOM 2376 C CA . GLN A 1 286 ? 23.901 -6.335 -14.433 1.00 92.75 286 GLN A CA 1
ATOM 2377 C C . GLN A 1 286 ? 24.650 -6.458 -13.101 1.00 92.75 286 GLN A C 1
ATOM 2379 O O . GLN A 1 286 ? 25.106 -7.549 -12.759 1.00 92.75 286 GLN A O 1
ATOM 2384 N N . ASN A 1 287 ? 24.729 -5.378 -12.316 1.00 94.06 287 ASN A N 1
ATOM 2385 C CA . ASN A 1 287 ? 25.329 -5.401 -10.977 1.00 94.06 287 ASN A CA 1
ATOM 2386 C C . ASN A 1 287 ? 24.578 -6.335 -10.013 1.00 94.06 287 ASN A C 1
ATOM 2388 O O . ASN A 1 287 ? 25.182 -6.902 -9.104 1.00 94.06 287 ASN A O 1
ATOM 2392 N N . MET A 1 288 ? 23.276 -6.525 -10.229 1.00 93.50 288 MET A N 1
ATOM 2393 C CA . MET A 1 288 ? 22.441 -7.483 -9.501 1.00 93.50 288 MET A CA 1
ATOM 2394 C C . MET A 1 288 ? 22.517 -8.918 -10.050 1.00 93.50 288 MET A C 1
ATOM 2396 O O . MET A 1 288 ? 21.889 -9.819 -9.496 1.00 93.50 288 MET A O 1
ATOM 2400 N N . GLY A 1 289 ? 23.287 -9.157 -11.115 1.00 89.31 289 GLY A N 1
ATOM 2401 C CA . GLY A 1 289 ? 23.439 -10.472 -11.739 1.00 89.31 289 GLY A CA 1
ATOM 2402 C C . GLY A 1 289 ? 22.276 -10.881 -12.648 1.00 89.31 289 GLY A C 1
ATOM 2403 O O . GLY A 1 289 ? 22.185 -12.052 -13.018 1.00 89.31 289 GLY A O 1
ATOM 2404 N N . PHE A 1 290 ? 21.391 -9.951 -13.021 1.00 89.06 290 PHE A N 1
ATOM 2405 C CA . PHE A 1 290 ? 20.322 -10.225 -13.976 1.00 89.06 290 PHE A CA 1
ATOM 2406 C C . PHE A 1 290 ? 20.894 -10.382 -15.392 1.00 89.06 290 PHE A C 1
ATOM 2408 O O . PHE A 1 290 ? 21.692 -9.564 -15.854 1.00 89.06 290 PHE A O 1
ATOM 2415 N N . VAL A 1 291 ? 20.468 -11.430 -16.101 1.00 85.56 291 VAL A N 1
ATOM 2416 C CA . VAL A 1 291 ? 20.923 -11.730 -17.465 1.00 85.56 291 VAL A CA 1
ATOM 2417 C C . VAL A 1 291 ? 19.769 -11.543 -18.441 1.00 85.56 291 VAL A C 1
ATOM 2419 O O . VAL A 1 291 ? 18.798 -12.298 -18.431 1.00 85.56 291 VAL A O 1
ATOM 2422 N N . PHE A 1 292 ? 19.895 -10.551 -19.322 1.00 82.50 292 PHE A N 1
ATOM 2423 C CA . PHE A 1 292 ? 18.934 -10.306 -20.394 1.00 82.50 292 PHE A CA 1
ATOM 2424 C C . PHE A 1 292 ? 19.107 -11.338 -21.516 1.00 82.50 292 PHE A C 1
ATOM 2426 O O . PHE A 1 292 ? 20.204 -11.499 -22.047 1.00 82.50 292 PHE A O 1
ATOM 2433 N N . GLN A 1 293 ? 18.028 -12.030 -21.883 1.00 77.56 293 GLN A N 1
ATOM 2434 C CA . GLN A 1 293 ? 18.083 -13.122 -22.865 1.00 77.56 293 GLN A CA 1
ATOM 2435 C C . GLN A 1 293 ? 17.993 -12.644 -24.325 1.00 77.56 293 GLN A C 1
ATOM 2437 O O . GLN A 1 293 ? 18.607 -13.254 -25.195 1.00 77.56 293 GLN A O 1
ATOM 2442 N N . ASP A 1 294 ? 17.271 -11.551 -24.596 1.00 81.44 294 ASP A N 1
ATOM 2443 C CA . ASP A 1 294 ? 17.062 -11.013 -25.948 1.00 81.44 294 ASP A CA 1
ATOM 2444 C C . ASP A 1 294 ? 17.584 -9.574 -26.058 1.00 81.44 294 ASP A C 1
ATOM 2446 O O . ASP A 1 294 ? 16.920 -8.607 -25.683 1.00 81.44 294 ASP A O 1
ATOM 2450 N N . THR A 1 295 ? 18.806 -9.432 -26.574 1.00 80.19 295 THR A N 1
ATOM 2451 C CA . THR A 1 295 ? 19.483 -8.136 -26.713 1.00 80.19 295 THR A CA 1
ATOM 2452 C C . THR A 1 295 ? 18.830 -7.229 -27.760 1.00 80.19 295 THR A C 1
ATOM 2454 O O . THR A 1 295 ? 18.873 -6.009 -27.613 1.00 80.19 295 THR A O 1
ATOM 2457 N N . ALA A 1 296 ? 18.217 -7.785 -28.811 1.00 79.94 296 ALA A N 1
ATOM 2458 C CA . ALA A 1 296 ? 17.576 -6.980 -29.852 1.00 79.94 296 ALA A CA 1
ATOM 2459 C C . ALA A 1 296 ? 16.320 -6.299 -29.297 1.00 79.94 296 ALA A C 1
ATOM 2461 O O . ALA A 1 296 ? 16.176 -5.080 -29.405 1.00 79.94 296 ALA A O 1
ATOM 2462 N N . LYS A 1 297 ? 15.485 -7.077 -28.601 1.00 81.38 297 LYS A N 1
ATOM 2463 C CA . LYS A 1 297 ? 14.311 -6.580 -27.880 1.00 81.38 297 LYS A CA 1
ATOM 2464 C C . LYS A 1 297 ? 14.686 -5.564 -26.800 1.00 81.38 297 LYS A C 1
ATOM 2466 O O . LYS A 1 297 ? 14.021 -4.544 -26.641 1.00 81.38 297 LYS A O 1
ATOM 2471 N N . LEU A 1 298 ? 15.782 -5.810 -26.083 1.00 84.56 298 LEU A N 1
ATOM 2472 C CA . LEU A 1 298 ? 16.296 -4.906 -25.052 1.00 84.56 298 LEU A CA 1
ATOM 2473 C C . LEU A 1 298 ? 16.700 -3.535 -25.615 1.00 84.56 298 LEU A C 1
ATOM 2475 O O . LEU A 1 298 ? 16.409 -2.510 -25.003 1.00 84.56 298 LEU A O 1
ATOM 2479 N N . ASN A 1 299 ? 17.343 -3.509 -26.786 1.00 85.50 299 ASN A N 1
ATOM 2480 C CA . ASN A 1 299 ? 17.742 -2.266 -27.449 1.00 85.50 299 ASN A CA 1
ATOM 2481 C C . ASN A 1 299 ? 16.532 -1.459 -27.938 1.00 85.50 299 ASN A C 1
ATOM 2483 O O . ASN A 1 299 ? 16.527 -0.233 -27.835 1.00 85.50 299 ASN A O 1
ATOM 2487 N N . GLU A 1 300 ? 15.500 -2.136 -28.446 1.00 86.44 300 GLU A N 1
ATOM 2488 C CA . GLU A 1 300 ? 14.245 -1.502 -28.860 1.00 86.44 300 GLU A CA 1
ATOM 2489 C C . GLU A 1 300 ? 13.535 -0.844 -27.663 1.00 86.44 300 GLU A C 1
ATOM 2491 O O . GLU A 1 300 ? 13.208 0.343 -27.706 1.00 86.44 300 GLU A O 1
ATOM 2496 N N . LEU A 1 301 ? 13.393 -1.575 -26.554 1.00 87.50 301 LEU A N 1
ATOM 2497 C CA . LEU A 1 301 ? 12.803 -1.068 -25.309 1.00 87.50 301 LEU A CA 1
ATOM 2498 C C . LEU A 1 301 ? 13.596 0.094 -24.703 1.00 87.50 301 LEU A C 1
ATOM 2500 O O . LEU A 1 301 ? 13.000 1.055 -24.211 1.00 87.50 301 LEU A O 1
ATOM 2504 N N . GLY A 1 302 ? 14.928 0.026 -24.768 1.00 89.25 302 GLY A N 1
ATOM 2505 C CA . GLY A 1 302 ? 15.804 1.107 -24.330 1.00 89.25 302 GLY A CA 1
ATOM 2506 C C . GLY A 1 302 ? 15.662 2.365 -25.173 1.00 89.25 302 GLY A C 1
ATOM 2507 O O . GLY A 1 302 ? 15.562 3.461 -24.627 1.00 89.25 302 GLY A O 1
ATOM 2508 N N . SER A 1 303 ? 15.544 2.214 -26.495 1.00 88.62 303 SER A N 1
ATOM 2509 C CA . SER A 1 303 ? 15.273 3.345 -27.382 1.00 88.62 303 SER A CA 1
ATOM 2510 C C . SER A 1 303 ? 13.934 4.009 -27.060 1.00 88.62 303 SER A C 1
ATOM 2512 O O . SER A 1 303 ? 13.873 5.236 -26.990 1.00 88.62 303 SER A O 1
ATOM 2514 N N . LEU A 1 304 ? 12.875 3.225 -26.816 1.00 88.94 304 LEU A N 1
ATOM 2515 C CA . LEU A 1 304 ? 11.587 3.763 -26.371 1.00 88.94 304 LEU A CA 1
ATOM 2516 C C . LEU A 1 304 ? 11.725 4.499 -25.030 1.00 88.94 304 LEU A C 1
ATOM 2518 O O . LEU A 1 304 ? 11.221 5.614 -24.891 1.00 88.94 304 LEU A O 1
ATOM 2522 N N . TYR A 1 305 ? 12.415 3.894 -24.058 1.00 91.06 305 TYR A N 1
ATOM 2523 C CA . TYR A 1 305 ? 12.634 4.474 -22.732 1.00 91.06 305 TYR A CA 1
ATOM 2524 C C . TYR A 1 305 ? 13.315 5.846 -22.809 1.00 91.06 305 TYR A C 1
ATOM 2526 O O . TYR A 1 305 ? 12.763 6.835 -22.325 1.00 91.06 305 TYR A O 1
ATOM 2534 N N . ASP A 1 306 ? 14.473 5.922 -23.469 1.00 90.12 306 ASP A N 1
ATOM 2535 C CA . ASP A 1 306 ? 15.253 7.157 -23.573 1.00 90.12 306 ASP A CA 1
ATOM 2536 C C . ASP A 1 306 ? 14.508 8.231 -24.384 1.00 90.12 306 ASP A C 1
ATOM 2538 O O . ASP A 1 306 ? 14.591 9.420 -24.072 1.00 90.12 306 ASP A O 1
ATOM 2542 N N . GLN A 1 307 ? 13.726 7.843 -25.399 1.00 89.12 307 GLN A N 1
ATOM 2543 C CA . GLN A 1 307 ? 12.870 8.783 -26.130 1.00 89.12 307 GLN A CA 1
ATOM 2544 C C . GLN A 1 307 ? 11.736 9.337 -25.260 1.00 89.12 307 GLN A C 1
ATOM 2546 O O . GLN A 1 307 ? 11.455 10.533 -25.331 1.00 89.12 307 GLN A O 1
ATOM 2551 N N . CYS A 1 308 ? 11.105 8.505 -24.425 1.00 88.69 308 CYS A N 1
ATOM 2552 C CA . CYS A 1 308 ? 10.081 8.966 -23.485 1.00 88.69 308 CYS A CA 1
ATOM 2553 C C . CYS A 1 308 ? 10.675 9.906 -22.432 1.00 88.69 308 CYS A C 1
ATOM 2555 O O . CYS A 1 308 ? 10.073 10.925 -22.111 1.00 88.69 308 CYS A O 1
ATOM 2557 N N . LYS A 1 309 ? 11.876 9.598 -21.930 1.00 87.38 309 LYS A N 1
ATOM 2558 C CA . LYS A 1 309 ? 12.587 10.420 -20.943 1.00 87.38 309 LYS A CA 1
ATOM 2559 C C . LYS A 1 309 ? 12.989 11.797 -21.453 1.00 87.38 309 LYS A C 1
ATOM 2561 O O . LYS A 1 309 ? 12.913 12.767 -20.707 1.00 87.38 309 LYS A O 1
ATOM 2566 N N . ASN A 1 310 ? 13.393 11.881 -22.716 1.00 82.06 310 ASN A N 1
ATOM 2567 C CA . ASN A 1 310 ? 13.791 13.134 -23.358 1.00 82.06 310 ASN A CA 1
ATOM 2568 C C . ASN A 1 310 ? 12.612 13.890 -24.009 1.00 82.06 310 ASN A C 1
ATOM 2570 O O . ASN A 1 310 ? 12.813 14.969 -24.570 1.00 82.06 310 ASN A O 1
ATOM 2574 N N . GLY A 1 311 ? 11.405 13.313 -23.995 1.00 67.31 311 GLY A N 1
ATOM 2575 C CA . GLY A 1 311 ? 10.242 13.767 -24.757 1.00 67.31 311 GLY A CA 1
ATOM 2576 C C . GLY A 1 311 ? 9.041 14.200 -23.905 1.00 67.31 311 GLY A C 1
ATOM 2577 O O . GLY A 1 311 ? 9.163 14.593 -22.750 1.00 67.31 311 GLY A O 1
ATOM 2578 N N . VAL A 1 312 ? 7.858 14.166 -24.527 1.00 65.75 312 VAL A N 1
ATOM 2579 C CA . VAL A 1 312 ? 6.537 14.368 -23.890 1.00 65.75 312 VAL A CA 1
ATOM 2580 C C . VAL A 1 312 ? 6.045 13.023 -23.320 1.00 65.75 312 VAL A C 1
ATOM 2582 O O . VAL A 1 312 ? 6.596 11.993 -23.691 1.00 65.75 312 VAL A O 1
ATOM 2585 N N . ASP A 1 313 ? 4.984 13.005 -22.499 1.00 74.25 313 ASP A N 1
ATOM 2586 C CA . ASP A 1 313 ? 4.396 11.824 -21.814 1.00 74.25 313 ASP A CA 1
ATOM 2587 C C . ASP A 1 313 ? 4.387 10.480 -22.587 1.00 74.25 313 ASP A C 1
ATOM 2589 O O . ASP A 1 313 ? 4.422 9.413 -21.967 1.00 74.25 313 ASP A O 1
ATOM 2593 N N . SER A 1 314 ? 4.284 10.522 -23.920 1.00 84.56 314 SER A N 1
ATOM 2594 C CA . SER A 1 314 ? 4.372 9.378 -24.832 1.00 84.56 314 SER A CA 1
ATOM 2595 C C . SER A 1 314 ? 5.053 9.772 -26.148 1.00 84.56 314 SER A C 1
ATOM 2597 O O . SER A 1 314 ? 4.981 10.932 -26.574 1.00 84.56 314 SER A O 1
ATOM 2599 N N . VAL A 1 315 ? 5.655 8.810 -26.852 1.00 86.88 315 VAL A N 1
ATOM 2600 C CA . VAL A 1 315 ? 6.311 8.994 -28.160 1.00 86.88 315 VAL A CA 1
ATOM 2601 C C . VAL A 1 315 ? 5.761 8.023 -29.197 1.00 86.88 315 VAL A C 1
ATOM 2603 O O . VAL A 1 315 ? 5.313 6.930 -28.858 1.00 86.88 315 VAL A O 1
ATOM 2606 N N . GLN A 1 316 ? 5.774 8.429 -30.468 1.00 86.31 316 GLN A N 1
ATOM 2607 C CA . GLN A 1 316 ? 5.457 7.518 -31.566 1.00 86.31 316 GLN A CA 1
ATOM 2608 C C . GLN A 1 316 ? 6.534 6.439 -31.636 1.00 86.31 316 GLN A C 1
ATOM 2610 O O . GLN A 1 316 ? 7.712 6.763 -31.778 1.00 86.31 316 GLN A O 1
ATOM 2615 N N . PHE A 1 317 ? 6.125 5.178 -31.557 1.00 81.38 317 PHE A N 1
ATOM 2616 C CA . PHE A 1 317 ? 7.056 4.062 -31.541 1.00 81.38 317 PHE A CA 1
ATOM 2617 C C . PHE A 1 317 ? 6.392 2.819 -32.138 1.00 81.38 317 PHE A C 1
ATOM 2619 O O . PHE A 1 317 ? 5.247 2.515 -31.810 1.00 81.38 317 PHE A O 1
ATOM 2626 N N . ASP A 1 318 ? 7.100 2.129 -33.031 1.00 74.81 318 ASP A N 1
ATOM 2627 C CA . ASP A 1 318 ? 6.675 0.850 -33.609 1.00 74.81 318 ASP A CA 1
ATOM 2628 C C . ASP A 1 318 ? 7.227 -0.269 -32.723 1.00 74.81 318 ASP A C 1
ATOM 2630 O O . ASP A 1 318 ? 8.408 -0.596 -32.816 1.00 74.81 318 ASP A O 1
ATOM 2634 N N . LEU A 1 319 ? 6.411 -0.751 -31.782 1.00 70.19 319 LEU A N 1
ATOM 2635 C CA . LEU A 1 319 ? 6.869 -1.598 -30.683 1.00 70.19 319 LEU A CA 1
ATOM 2636 C C . LEU A 1 319 ? 6.589 -3.076 -30.954 1.00 70.19 319 LEU A C 1
ATOM 2638 O O . LEU A 1 319 ? 5.683 -3.676 -30.375 1.00 70.19 319 LEU A O 1
ATOM 2642 N N . LYS A 1 320 ? 7.436 -3.685 -31.778 1.00 69.06 320 LYS A N 1
ATOM 2643 C CA . LYS A 1 320 ? 7.363 -5.116 -32.117 1.00 69.06 320 LYS A CA 1
ATOM 2644 C C . LYS A 1 320 ? 7.644 -5.999 -30.902 1.00 69.06 320 LYS A C 1
ATOM 2646 O O . LYS A 1 320 ? 7.205 -7.139 -30.830 1.00 69.06 320 LYS A O 1
ATOM 2651 N N . ALA A 1 321 ? 8.359 -5.453 -29.921 1.00 63.00 321 ALA A N 1
ATOM 2652 C CA . ALA A 1 321 ? 8.694 -6.104 -28.662 1.00 63.00 321 ALA A CA 1
ATOM 2653 C C . ALA A 1 321 ? 7.495 -6.387 -27.724 1.00 63.00 321 ALA A C 1
ATOM 2655 O O . ALA A 1 321 ? 7.585 -7.314 -26.911 1.00 63.00 321 ALA A O 1
ATOM 2656 N N . LEU A 1 322 ? 6.414 -5.593 -27.764 1.00 60.41 322 LEU A N 1
ATOM 2657 C CA . LEU A 1 322 ? 5.247 -5.764 -26.874 1.00 60.41 322 LEU A CA 1
ATOM 2658 C C . LEU A 1 322 ? 4.050 -6.443 -27.544 1.00 60.41 322 LEU A C 1
ATOM 2660 O O . LEU A 1 322 ? 3.118 -6.834 -26.834 1.00 60.41 322 LEU A O 1
ATOM 2664 N N . ASP A 1 323 ? 4.080 -6.614 -28.864 1.00 58.03 323 ASP A N 1
ATOM 2665 C CA . ASP A 1 323 ? 3.064 -7.376 -29.575 1.00 58.03 323 ASP A CA 1
ATOM 2666 C C . ASP A 1 323 ? 3.177 -8.853 -29.180 1.00 58.03 323 ASP A C 1
ATOM 2668 O O . ASP A 1 323 ? 4.177 -9.530 -29.422 1.00 58.03 323 ASP A O 1
ATOM 2672 N N . LYS A 1 324 ? 2.151 -9.336 -28.474 1.00 45.59 324 LYS A N 1
ATOM 2673 C CA . LYS A 1 324 ? 1.976 -10.758 -28.179 1.00 45.59 324 LYS A CA 1
ATOM 2674 C C . LYS A 1 324 ? 1.494 -11.448 -29.455 1.00 45.59 324 LYS A C 1
ATOM 2676 O O . LYS A 1 324 ? 0.285 -11.575 -29.642 1.00 45.59 324 LYS A O 1
ATOM 2681 N N . GLU A 1 325 ? 2.419 -11.874 -30.306 1.00 36.94 325 GLU A N 1
ATOM 2682 C CA . GLU A 1 325 ? 2.178 -13.049 -31.156 1.00 36.94 325 GLU A CA 1
ATOM 2683 C C . GLU A 1 325 ? 2.561 -14.330 -30.413 1.00 36.94 325 GLU A C 1
ATOM 2685 O O . GLU A 1 325 ? 3.685 -14.394 -29.857 1.00 36.94 325 GLU A O 1
#